Protein AF-A0A7R9Q1Y0-F1 (afdb_monomer)

Organism: NCBI:txid1979941

Solvent-accessible surface area (backbone atoms only — not comparable to full-atom values): 20647 Å² total; per-residue (Å²): 135,83,85,91,76,88,87,82,90,80,89,83,90,78,84,78,79,79,75,76,83,74,76,84,70,84,79,80,78,79,72,82,76,73,90,69,78,81,78,76,78,79,76,87,72,81,88,78,98,67,60,69,66,58,59,52,50,53,54,53,50,50,51,51,50,53,49,50,51,52,49,50,55,61,64,68,56,66,80,71,55,44,78,57,74,47,77,58,67,89,68,90,51,79,38,64,62,83,84,43,47,75,57,43,68,39,29,34,55,6,46,52,48,35,62,75,61,40,34,74,66,31,27,28,84,82,45,33,38,52,71,38,42,84,56,56,34,50,66,68,54,29,39,52,60,23,42,75,42,77,37,84,45,72,63,48,99,86,66,45,73,45,76,39,64,30,44,35,86,40,55,49,70,59,59,48,97,46,69,67,57,37,12,68,75,42,84,67,41,66,69,63,60,45,31,44,42,35,76,75,37,82,67,22,55,36,30,53,35,40,50,64,69,43,64,50,82,67,59,93,91,61,83,72,59,93,81,42,35,40,25,61,57,45,79,47,41,81,16,58,34,72,61,74,89,81,66,52,62,68,74,57,84,50,95,85,68,58,79,37,39,38,68,51,51,36,51,18,31,38,48,25,32,47,37,62,48,40,74,56,51,47,60,52,37,48,49,52,48,44,50,54,60,68,53,36,56,65,52,49,53,66,44,51,49,56,48,49,51,48,51,51,48,50,54,50,58,71,44,40,65,73,70,67,60,83,84,80,88,74,84,77,80,80,78,76,81,81,84,129

InterPro domains:
  IPR002326 Cytochrome c1 [PF02167] (93-321)
  IPR002326 Cytochrome c1 [PR00603] (91-110)
  IPR002326 Cytochrome c1 [PR00603] (111-130)
  IPR002326 Cytochrome c1 [PR00603] (156-176)
  IPR002326 Cytochrome c1 [PR00603] (189-213)
  IPR002326 Cytochrome c1 [PR00603] (227-238)
  IPR002326 Cytochrome c1 [PR00603] (240-259)
  IPR002326 Cytochrome c1 [PR00603] (260-279)
  IPR002326 Cytochrome c1 [PR00603] (279-294)
  IPR002326 Cytochrome c1 [PTHR10266] (36-330)
  IPR009056 Cytochrome c-like domain [PS51007] (105-277)
  IPR021157 Cytochrome c1, transmembrane anchor, C-terminal [SSF81496] (279-330)
  IPR036909 Cytochrome c-like domain superfamily [G3DSA:1.10.760.10] (82-279)
  IPR036909 Cytochrome c-like domain superfamily [SSF46626] (85-277)

Mean predicted aligned error: 15.79 Å

Foldseek 3Di:
DDDDDDDDDDDDDDDDPPPDPDDDDDDPPPDPDDPPPPPPPPPDDDDDDDPPVVVVVVVVVVVVVVVVVVVVVVVVPDVLLLQPADDFDDDPAQQPDLQGDFDLCLLLLLVVLCVPFVQLQAAAFQAFLLLCDPRNDPQVVSQVVQQVDWDWDDDDPVGDIDTHRGGRRDGRDHNDPDQVRSCVVQVNDGHYHLLAVLVVDPVRLSLQLLQLPQFDQQPPPQDEDPQWGAGSNDNSSSSTDNDDNRFAFPPDADPVRPGRHRSSNSSSNSSNSVCSNCVCSNVVSVVVVCCPPVVPVVVCCVPVVVVVVVVVVVVCVVCVPVVVDDDDDDDDPDDDDDDD

pLDDT: mean 79.49, std 21.82, range [28.75, 97.69]

Radius of gyration: 37.15 Å; Cα contacts (8 Å, |Δi|>4): 336; chains: 1; bounding box: 97×81×112 Å

Structure (mmCIF, N/CA/C/O backbone):
data_AF-A0A7R9Q1Y0-F1
#
_entry.id   AF-A0A7R9Q1Y0-F1
#
loop_
_atom_site.group_PDB
_atom_site.id
_atom_site.type_symbol
_atom_site.label_atom_id
_atom_site.label_alt_id
_atom_site.label_comp_id
_atom_site.label_asym_id
_atom_site.label_entity_id
_atom_site.label_seq_id
_atom_site.pdbx_PDB_ins_code
_atom_site.Cartn_x
_atom_site.Cartn_y
_atom_site.Cartn_z
_atom_site.occupancy
_atom_site.B_iso_or_equiv
_atom_site.auth_seq_id
_atom_site.auth_comp_id
_atom_site.auth_asym_id
_atom_site.auth_atom_id
_atom_site.pdbx_PDB_model_num
ATOM 1 N N . MET A 1 1 ? 28.451 11.410 58.884 1.00 38.72 1 MET A N 1
ATOM 2 C CA . MET A 1 1 ? 29.452 10.621 59.634 1.00 38.72 1 MET A CA 1
ATOM 3 C C . MET A 1 1 ? 29.229 9.172 59.232 1.00 38.72 1 MET A C 1
ATOM 5 O O . MET A 1 1 ? 28.213 8.615 59.597 1.00 38.72 1 MET A O 1
ATOM 9 N N . ALA A 1 2 ? 29.841 8.720 58.142 1.00 30.69 2 ALA A N 1
ATOM 10 C CA . ALA A 1 2 ? 31.206 8.197 58.083 1.00 30.69 2 ALA A CA 1
ATOM 11 C C . ALA A 1 2 ? 31.352 6.882 58.865 1.00 30.69 2 ALA A C 1
ATOM 13 O O . ALA A 1 2 ? 31.132 6.856 60.068 1.00 30.69 2 ALA A O 1
ATOM 14 N N . VAL A 1 3 ? 31.838 5.871 58.136 1.00 32.47 3 VAL A N 1
ATOM 15 C CA . VAL A 1 3 ? 32.371 4.584 58.601 1.00 32.47 3 VAL A CA 1
ATOM 16 C C . VAL A 1 3 ? 31.315 3.517 58.905 1.00 32.47 3 VAL A C 1
ATOM 18 O O . VAL A 1 3 ? 30.782 3.461 59.998 1.00 32.47 3 VAL A O 1
ATOM 21 N N . ILE A 1 4 ? 31.063 2.636 57.933 1.00 36.78 4 ILE A N 1
ATOM 22 C CA . ILE A 1 4 ? 31.507 1.232 57.988 1.00 36.78 4 ILE A CA 1
ATOM 23 C C . ILE A 1 4 ? 31.891 0.864 56.548 1.00 36.78 4 ILE A C 1
ATOM 25 O O . ILE A 1 4 ? 31.060 0.693 55.659 1.00 36.78 4 ILE A O 1
ATOM 29 N N . LEU A 1 5 ? 33.201 0.884 56.321 1.00 30.83 5 LEU A N 1
ATOM 30 C CA . LEU A 1 5 ? 33.888 0.415 55.129 1.00 30.83 5 LEU A CA 1
ATOM 31 C C . LEU A 1 5 ? 34.296 -1.046 55.376 1.00 30.83 5 LEU A C 1
ATOM 33 O O . LEU A 1 5 ? 34.628 -1.396 56.504 1.00 30.83 5 LEU A O 1
ATOM 37 N N . ASN A 1 6 ? 34.415 -1.811 54.292 1.00 28.75 6 ASN A N 1
ATOM 38 C CA . ASN A 1 6 ? 35.198 -3.044 54.169 1.00 28.75 6 ASN A CA 1
ATOM 39 C C . ASN A 1 6 ? 34.714 -4.279 54.940 1.00 28.75 6 ASN A C 1
ATOM 41 O O . ASN A 1 6 ? 34.984 -4.445 56.121 1.00 28.75 6 ASN A O 1
ATOM 45 N N . THR A 1 7 ? 34.180 -5.256 54.209 1.00 32.56 7 THR A N 1
ATOM 46 C CA . THR A 1 7 ? 34.894 -6.512 53.891 1.00 32.56 7 THR A CA 1
ATOM 47 C C . THR A 1 7 ? 33.923 -7.489 53.234 1.00 32.56 7 THR A C 1
ATOM 49 O O . THR A 1 7 ? 33.034 -8.011 53.884 1.00 32.56 7 THR A O 1
ATOM 52 N N . LEU A 1 8 ? 34.096 -7.733 51.934 1.00 32.16 8 LEU A N 1
ATOM 53 C CA . LEU A 1 8 ? 33.893 -9.041 51.298 1.00 32.16 8 LEU A CA 1
ATOM 54 C C . LEU A 1 8 ? 34.440 -8.951 49.870 1.00 32.16 8 LEU A C 1
ATOM 56 O O . LEU A 1 8 ? 33.752 -8.680 48.892 1.00 32.16 8 LEU A O 1
ATOM 60 N N . HIS A 1 9 ? 35.757 -9.125 49.789 1.00 30.78 9 HIS A N 1
ATOM 61 C CA . HIS A 1 9 ? 36.413 -9.643 48.599 1.00 30.78 9 HIS A CA 1
ATOM 62 C C . HIS A 1 9 ? 35.992 -11.106 48.435 1.00 30.78 9 HIS A C 1
ATOM 64 O O . HIS A 1 9 ? 36.227 -11.883 49.356 1.00 30.78 9 HIS A O 1
ATOM 70 N N . ALA A 1 10 ? 35.459 -11.487 47.271 1.00 31.06 10 ALA A N 1
ATOM 71 C CA . ALA A 1 10 ? 36.002 -12.587 46.468 1.00 31.06 10 ALA A CA 1
ATOM 72 C C . ALA A 1 10 ? 35.066 -12.987 45.312 1.00 31.06 10 ALA A C 1
ATOM 74 O O . ALA A 1 10 ? 33.946 -13.430 45.524 1.00 31.06 10 ALA A O 1
ATOM 75 N N . ARG A 1 11 ? 35.659 -12.989 44.110 1.00 34.53 11 ARG A N 1
ATOM 76 C CA . ARG A 1 11 ? 35.392 -13.905 42.986 1.00 34.53 11 ARG A CA 1
ATOM 77 C C . ARG A 1 11 ? 34.144 -13.641 42.137 1.00 34.53 11 ARG A C 1
ATOM 79 O O . ARG A 1 11 ? 33.086 -14.211 42.347 1.00 34.53 11 ARG A O 1
ATOM 86 N N . THR A 1 12 ? 34.361 -12.928 41.034 1.00 31.72 12 THR A N 1
ATOM 87 C CA . THR A 1 12 ? 34.215 -13.487 39.671 1.00 31.72 12 THR A CA 1
ATOM 88 C C . THR A 1 12 ? 34.804 -12.490 38.672 1.00 31.72 12 THR A C 1
ATOM 90 O O . THR A 1 12 ? 34.218 -11.467 38.342 1.00 31.72 12 THR A O 1
ATOM 93 N N . ALA A 1 13 ? 36.038 -12.760 38.244 1.00 32.03 13 ALA A N 1
ATOM 94 C CA . ALA A 1 13 ? 36.718 -12.002 37.206 1.00 32.03 13 ALA A CA 1
ATOM 95 C C . ALA A 1 13 ? 36.426 -12.658 35.852 1.00 32.03 13 ALA A C 1
ATOM 97 O O . ALA A 1 13 ? 37.089 -13.624 35.479 1.00 32.03 13 ALA A O 1
ATOM 98 N N . THR A 1 14 ? 35.459 -12.125 35.108 1.00 33.19 14 THR A N 1
ATOM 99 C CA . THR A 1 14 ? 35.317 -12.407 33.674 1.00 33.19 14 THR A CA 1
ATOM 100 C C . THR A 1 14 ? 35.873 -11.211 32.913 1.00 33.19 14 THR A C 1
ATOM 102 O O . THR A 1 14 ? 35.361 -10.096 32.956 1.00 33.19 14 THR A O 1
ATOM 105 N N . ARG A 1 15 ? 37.021 -11.450 32.289 1.00 33.72 15 ARG A N 1
ATOM 106 C CA . ARG A 1 15 ? 37.893 -10.483 31.630 1.00 33.72 15 ARG A CA 1
ATOM 107 C C . ARG A 1 15 ? 37.227 -9.990 30.337 1.00 33.72 15 ARG A C 1
ATOM 109 O O . ARG A 1 15 ? 37.376 -10.625 29.298 1.00 33.72 15 ARG A O 1
ATOM 116 N N . LEU A 1 16 ? 36.505 -8.866 30.372 1.00 30.11 16 LEU A N 1
ATOM 117 C CA . LEU A 1 16 ? 36.116 -8.168 29.142 1.00 30.11 16 LEU A CA 1
ATOM 118 C C . LEU A 1 16 ? 37.379 -7.548 28.527 1.00 30.11 16 LEU A C 1
ATOM 120 O O . LEU A 1 16 ? 37.937 -6.576 29.037 1.00 30.11 16 LEU A O 1
ATOM 124 N N . SER A 1 17 ? 37.865 -8.149 27.443 1.00 31.72 17 SER A N 1
ATOM 125 C CA . SER A 1 17 ? 38.917 -7.575 26.611 1.00 31.72 17 SER A CA 1
ATOM 126 C C . SER A 1 17 ? 38.364 -6.322 25.929 1.00 31.72 17 SER A C 1
ATOM 128 O O . SER A 1 17 ? 37.645 -6.403 24.936 1.00 31.72 17 SER A O 1
ATOM 130 N N . LEU A 1 18 ? 38.689 -5.151 26.479 1.00 31.77 18 LEU A N 1
ATOM 131 C CA . LEU A 1 18 ? 38.574 -3.876 25.780 1.00 31.77 18 LEU A CA 1
ATOM 132 C C . LEU A 1 18 ? 39.527 -3.916 24.578 1.00 31.77 18 LEU A C 1
ATOM 134 O O . LEU A 1 18 ? 40.709 -3.587 24.690 1.00 31.77 18 LEU A O 1
ATOM 138 N N . ARG A 1 19 ? 39.020 -4.344 23.416 1.00 32.06 19 ARG A N 1
ATOM 139 C CA . ARG A 1 19 ? 39.652 -4.023 22.136 1.00 32.06 19 ARG A CA 1
ATOM 140 C C . ARG A 1 19 ? 39.575 -2.511 21.976 1.00 32.06 19 ARG A C 1
ATOM 142 O O . ARG A 1 19 ? 38.514 -1.947 21.733 1.00 32.06 19 ARG A O 1
ATOM 149 N N . THR A 1 20 ? 40.718 -1.865 22.141 1.00 34.53 20 THR A N 1
ATOM 150 C CA . THR A 1 20 ? 40.942 -0.482 21.746 1.00 34.53 20 THR A CA 1
ATOM 151 C C . THR A 1 20 ? 40.595 -0.338 20.266 1.00 34.53 20 THR A C 1
ATOM 153 O O . THR A 1 20 ? 41.241 -0.918 19.394 1.00 34.53 20 THR A O 1
ATOM 156 N N . PHE A 1 21 ? 39.536 0.419 19.982 1.00 29.86 21 PHE A N 1
ATOM 157 C CA . PHE A 1 21 ? 39.193 0.837 18.631 1.00 29.86 21 PHE A CA 1
ATOM 158 C C . PHE A 1 21 ? 40.289 1.805 18.172 1.00 29.86 21 PHE A C 1
ATOM 160 O O . PHE A 1 21 ? 40.337 2.970 18.568 1.00 29.86 21 PHE A O 1
ATOM 167 N N . ARG A 1 22 ? 41.259 1.279 17.422 1.00 33.00 22 ARG A N 1
ATOM 168 C CA . ARG A 1 22 ? 42.340 2.062 16.832 1.00 33.00 22 ARG A CA 1
ATOM 169 C C . ARG A 1 22 ? 41.730 2.857 15.676 1.00 33.00 22 ARG A C 1
ATOM 171 O O . ARG A 1 22 ? 41.290 2.268 14.695 1.00 33.00 22 ARG A O 1
ATOM 178 N N . LEU A 1 23 ? 41.672 4.181 15.824 1.00 38.00 23 LEU A N 1
ATOM 179 C CA . LEU A 1 23 ? 41.290 5.103 14.753 1.00 38.00 23 LEU A CA 1
ATOM 180 C C . LEU A 1 23 ? 42.132 4.798 13.499 1.00 38.00 23 LEU A C 1
ATOM 182 O O . LEU A 1 23 ? 43.351 4.624 13.636 1.00 38.00 23 LEU A O 1
ATOM 186 N N . PRO A 1 24 ? 41.537 4.722 12.295 1.00 40.81 24 PRO A N 1
ATOM 187 C CA . PRO A 1 24 ? 42.323 4.611 11.078 1.00 40.81 24 PRO A CA 1
ATOM 188 C C . PRO A 1 24 ? 43.184 5.872 10.952 1.00 40.81 24 PRO A C 1
ATOM 190 O O . PRO A 1 24 ? 42.683 6.996 10.971 1.00 40.81 24 PRO A O 1
ATOM 193 N N . GLY A 1 25 ? 44.503 5.677 10.895 1.00 42.34 25 GLY A N 1
ATOM 194 C CA . GLY A 1 25 ? 45.457 6.756 10.660 1.00 42.34 25 GLY A CA 1
ATOM 195 C C . GLY A 1 25 ? 45.221 7.430 9.302 1.00 42.34 25 GLY A C 1
ATOM 196 O O . GLY A 1 25 ? 44.549 6.861 8.439 1.00 42.34 25 GLY A O 1
ATOM 197 N N . PRO A 1 26 ? 45.773 8.636 9.086 1.00 41.81 26 PRO A N 1
ATOM 198 C CA . PRO A 1 26 ? 45.589 9.369 7.842 1.00 41.81 26 PRO A CA 1
ATOM 199 C C . PRO A 1 26 ? 46.064 8.530 6.651 1.00 41.81 26 PRO A C 1
ATOM 201 O O . PRO A 1 26 ? 47.203 8.057 6.611 1.00 41.81 26 PRO A O 1
ATOM 204 N N . CYS A 1 27 ? 45.159 8.345 5.690 1.00 33.19 27 CYS A N 1
ATOM 205 C CA . CYS A 1 27 ? 45.414 7.663 4.433 1.00 33.19 27 CYS A CA 1
ATOM 206 C C . CYS A 1 27 ? 46.579 8.365 3.721 1.00 33.19 27 CYS A C 1
ATOM 208 O O . CYS A 1 27 ? 46.488 9.542 3.365 1.00 33.19 27 CYS A O 1
ATOM 210 N N . LYS A 1 28 ? 47.703 7.660 3.547 1.00 32.91 28 LYS A N 1
ATOM 211 C CA . LYS A 1 28 ? 48.827 8.149 2.746 1.00 32.91 28 LYS A CA 1
ATOM 212 C C . LYS A 1 28 ? 48.358 8.245 1.298 1.00 32.91 28 LYS A C 1
ATOM 214 O O . LYS A 1 28 ? 48.253 7.236 0.613 1.00 32.91 28 LYS A O 1
ATOM 219 N N . VAL A 1 29 ? 48.089 9.465 0.847 1.00 37.25 29 VAL A N 1
ATOM 220 C CA . VAL A 1 29 ? 47.971 9.796 -0.573 1.00 37.25 29 VAL A CA 1
ATOM 221 C C . VAL A 1 29 ? 49.341 9.546 -1.199 1.00 37.25 29 VAL A C 1
ATOM 223 O O . VAL A 1 29 ? 50.274 10.333 -1.029 1.00 37.25 29 VAL A O 1
ATOM 226 N N . THR A 1 30 ? 49.488 8.420 -1.889 1.00 34.62 30 THR A N 1
ATOM 227 C CA . THR A 1 30 ? 50.602 8.186 -2.802 1.00 34.62 30 THR A CA 1
ATOM 228 C C . THR A 1 30 ? 50.448 9.156 -3.967 1.00 34.62 30 THR A C 1
ATOM 230 O O . THR A 1 30 ? 49.644 8.959 -4.873 1.00 34.62 30 THR A O 1
ATOM 233 N N . ARG A 1 31 ? 51.201 10.259 -3.917 1.00 35.66 31 ARG A N 1
ATOM 234 C CA . ARG A 1 31 ? 51.397 11.139 -5.071 1.00 35.66 31 ARG A CA 1
ATOM 235 C C . ARG A 1 31 ? 51.999 10.294 -6.199 1.00 35.66 31 ARG A C 1
ATOM 237 O O . ARG A 1 31 ? 53.039 9.677 -5.954 1.00 35.66 31 ARG A O 1
ATOM 244 N N . PRO A 1 32 ? 51.419 10.253 -7.410 1.00 39.75 32 PRO A N 1
ATOM 245 C CA . PRO A 1 32 ? 52.162 9.745 -8.547 1.00 39.75 32 PRO A CA 1
ATOM 246 C C . PRO A 1 32 ? 53.403 10.624 -8.720 1.00 39.75 32 PRO A C 1
ATOM 248 O O . PRO A 1 32 ? 53.329 11.853 -8.790 1.00 39.75 32 PRO A O 1
ATOM 251 N N . ASN A 1 33 ? 54.557 9.963 -8.683 1.00 35.06 33 ASN A N 1
ATOM 252 C CA . ASN A 1 33 ? 55.855 10.554 -8.935 1.00 35.06 33 ASN A CA 1
ATOM 253 C C . ASN A 1 33 ? 55.848 11.281 -10.282 1.00 35.06 33 ASN A C 1
ATOM 255 O O . ASN A 1 33 ? 55.407 10.728 -11.282 1.00 35.06 33 ASN A O 1
ATOM 259 N N . ALA A 1 34 ? 56.389 12.498 -10.258 1.00 37.25 34 ALA A N 1
ATOM 260 C CA . ALA A 1 34 ? 57.079 13.163 -11.353 1.00 37.25 34 ALA A CA 1
ATOM 261 C C . ALA A 1 34 ? 56.536 12.884 -12.768 1.00 37.25 34 ALA A C 1
ATOM 263 O O . ALA A 1 34 ? 56.982 11.964 -13.453 1.00 37.25 34 ALA A O 1
ATOM 264 N N . LEU A 1 35 ? 55.705 13.803 -13.270 1.00 35.88 35 LEU A N 1
ATOM 265 C CA . LEU A 1 35 ? 55.744 14.161 -14.688 1.00 35.88 35 LEU A CA 1
ATOM 266 C C . LEU A 1 35 ? 57.154 14.684 -14.985 1.00 35.88 35 LEU A C 1
ATOM 268 O O . LEU A 1 35 ? 57.457 15.871 -14.876 1.00 35.88 35 LEU A O 1
ATOM 272 N N . ARG A 1 36 ? 58.052 13.750 -15.290 1.00 36.22 36 ARG A N 1
ATOM 273 C CA . ARG A 1 36 ? 59.332 14.030 -15.914 1.00 36.22 36 ARG A CA 1
ATOM 274 C C . ARG A 1 36 ? 58.984 14.573 -17.293 1.00 36.22 36 ARG A C 1
ATOM 276 O O . ARG A 1 36 ? 58.443 13.845 -18.120 1.00 36.22 36 ARG A O 1
ATOM 283 N N . SER A 1 37 ? 59.237 15.865 -17.482 1.00 35.16 37 SER A N 1
ATOM 284 C CA . SER A 1 37 ? 59.296 16.515 -18.787 1.00 35.16 37 SER A CA 1
ATOM 285 C C . SER A 1 37 ? 59.942 15.557 -19.792 1.00 35.16 37 SER A C 1
ATOM 287 O O . SER A 1 37 ? 61.127 15.225 -19.680 1.00 35.16 37 SER A O 1
ATOM 289 N N . LEU A 1 38 ? 59.146 15.068 -20.742 1.00 32.50 38 LEU A N 1
ATOM 290 C CA . LEU A 1 38 ? 59.664 14.482 -21.966 1.00 32.50 38 LEU A CA 1
ATOM 291 C C . LEU A 1 38 ? 60.194 15.648 -22.801 1.00 32.50 38 LEU A C 1
ATOM 293 O O . LEU A 1 38 ? 59.513 16.168 -23.681 1.00 32.50 38 LEU A O 1
ATOM 297 N N . ASN A 1 39 ? 61.427 16.054 -22.493 1.00 36.84 39 ASN A N 1
ATOM 298 C CA . ASN A 1 39 ? 62.294 16.744 -23.436 1.00 36.84 39 ASN A CA 1
ATOM 299 C C . ASN A 1 39 ? 62.495 15.797 -24.621 1.00 36.84 39 ASN A C 1
ATOM 301 O O . ASN A 1 39 ? 63.367 14.927 -24.612 1.00 36.84 39 ASN A O 1
ATOM 305 N N . THR A 1 40 ? 61.659 15.943 -25.641 1.00 32.06 40 THR A N 1
ATOM 306 C CA . THR A 1 40 ? 61.970 15.428 -26.966 1.00 32.06 40 THR A CA 1
ATOM 307 C C . THR A 1 40 ? 62.950 16.410 -27.589 1.00 32.06 40 THR A C 1
ATOM 309 O O . THR A 1 40 ? 62.583 17.420 -28.177 1.00 32.06 40 THR A O 1
ATOM 312 N N . ASN A 1 41 ? 64.240 16.125 -27.403 1.00 32.22 41 ASN A N 1
ATOM 313 C CA . ASN A 1 41 ? 65.282 16.688 -28.245 1.00 32.22 41 ASN A CA 1
ATOM 314 C C . ASN A 1 41 ? 65.016 16.198 -29.672 1.00 32.22 41 ASN A C 1
ATOM 316 O O . ASN A 1 41 ? 65.385 15.082 -30.032 1.00 32.22 41 ASN A O 1
ATOM 320 N N . THR A 1 42 ? 64.356 17.022 -30.482 1.00 33.31 42 THR A N 1
ATOM 321 C CA . THR A 1 42 ? 64.375 16.895 -31.937 1.00 33.31 42 THR A CA 1
ATOM 322 C C . THR A 1 42 ? 65.803 17.132 -32.411 1.00 33.31 42 THR A C 1
ATOM 324 O O . THR A 1 42 ? 66.227 18.264 -32.639 1.00 33.31 42 THR A O 1
ATOM 327 N N . THR A 1 43 ? 66.566 16.051 -32.547 1.00 33.62 43 THR A N 1
ATOM 328 C CA . THR A 1 43 ? 67.750 16.008 -33.397 1.00 33.62 43 THR A CA 1
ATOM 329 C C . THR A 1 43 ? 67.291 16.205 -34.834 1.00 33.62 43 THR A C 1
ATOM 331 O O . THR A 1 43 ? 66.791 15.293 -35.491 1.00 33.62 43 THR A O 1
ATOM 334 N N . ALA A 1 44 ? 67.458 17.432 -35.321 1.00 41.62 44 ALA A N 1
ATOM 335 C CA . ALA A 1 44 ? 67.465 17.723 -36.739 1.00 41.62 44 ALA A CA 1
ATOM 336 C C . ALA A 1 44 ? 68.572 16.882 -37.391 1.00 41.62 44 ALA A C 1
ATOM 338 O O . ALA A 1 44 ? 69.758 17.167 -37.246 1.00 41.62 44 ALA A O 1
ATOM 339 N N . THR A 1 45 ? 68.178 15.818 -38.085 1.00 33.81 45 THR A N 1
ATOM 340 C CA . THR A 1 45 ? 69.007 15.169 -39.100 1.00 33.81 45 THR A CA 1
ATOM 341 C C . THR A 1 45 ? 68.342 15.404 -40.441 1.00 33.81 45 THR A C 1
ATOM 343 O O . THR A 1 45 ? 67.142 15.199 -40.622 1.00 33.81 45 THR A O 1
ATOM 346 N N . GLY A 1 46 ? 69.131 15.989 -41.333 1.00 33.22 46 GLY A N 1
ATOM 347 C CA . GLY A 1 46 ? 68.683 16.499 -42.608 1.00 33.22 46 GLY A CA 1
ATOM 348 C C . GLY A 1 46 ? 68.269 15.419 -43.600 1.00 33.22 46 GLY A C 1
ATOM 349 O O . GLY A 1 46 ? 68.642 14.253 -43.512 1.00 33.22 46 GLY A O 1
ATOM 350 N N . SER A 1 47 ? 67.539 15.922 -44.593 1.00 41.47 47 SER A N 1
ATOM 351 C CA . SER A 1 47 ? 67.506 15.470 -45.983 1.00 41.47 47 SER A CA 1
ATOM 352 C C . SER A 1 47 ? 67.176 14.001 -46.247 1.00 41.47 47 SER A C 1
ATOM 354 O O . SER A 1 47 ? 68.055 13.158 -46.386 1.00 41.47 47 SER A O 1
ATOM 356 N N . SER A 1 48 ? 65.905 13.751 -46.558 1.00 37.34 48 SER A N 1
ATOM 357 C CA . SER A 1 48 ? 65.588 12.999 -47.772 1.00 37.34 48 SER A CA 1
ATOM 358 C C . SER A 1 48 ? 64.231 13.431 -48.320 1.00 37.34 48 SER A C 1
ATOM 360 O O . SER A 1 48 ? 63.191 13.361 -47.664 1.00 37.34 48 SER A O 1
ATOM 362 N N . GLN A 1 49 ? 64.297 13.947 -49.538 1.00 49.22 49 GLN A N 1
ATOM 363 C CA . GLN A 1 49 ? 63.227 14.452 -50.377 1.00 49.22 49 GLN A CA 1
ATOM 364 C C . GLN A 1 49 ? 62.258 13.309 -50.723 1.00 49.22 49 GLN A C 1
ATOM 366 O O . GLN A 1 49 ? 62.362 12.686 -51.773 1.00 49.22 49 GLN A O 1
ATOM 371 N N . SER A 1 50 ? 61.307 13.009 -49.837 1.00 48.09 50 SER A N 1
ATOM 372 C CA . SER A 1 50 ? 60.174 12.135 -50.154 1.00 48.09 50 SER A CA 1
ATOM 373 C C . SER A 1 50 ? 58.904 12.975 -50.273 1.00 48.09 50 SER A C 1
ATOM 375 O O . SER A 1 50 ? 58.618 13.839 -49.445 1.00 48.09 50 SER A O 1
ATOM 377 N N . SER A 1 51 ? 58.193 12.781 -51.387 1.00 56.78 51 SER A N 1
ATOM 378 C CA . SER A 1 51 ? 57.085 13.618 -51.855 1.00 56.78 51 SER A CA 1
ATOM 379 C C . SER A 1 51 ? 56.096 13.949 -50.734 1.00 56.78 51 SER A C 1
ATOM 381 O O . SER A 1 51 ? 55.573 13.026 -50.106 1.00 56.78 51 SER A O 1
ATOM 383 N N . ARG A 1 52 ? 55.780 15.240 -50.546 1.00 61.69 52 ARG A N 1
ATOM 384 C CA . ARG A 1 52 ? 54.744 15.760 -49.624 1.00 61.69 52 ARG A CA 1
ATOM 385 C C . ARG A 1 52 ? 53.467 14.902 -49.586 1.00 61.69 52 ARG A C 1
ATOM 387 O O . ARG A 1 52 ? 52.889 14.717 -48.524 1.00 61.69 52 ARG A O 1
ATOM 394 N N . TRP A 1 53 ? 53.093 14.305 -50.717 1.00 58.56 53 TRP A N 1
ATOM 395 C CA . TRP A 1 53 ? 51.971 13.377 -50.871 1.00 58.56 53 TRP A CA 1
ATOM 396 C C . TRP A 1 53 ? 52.035 12.115 -49.999 1.00 58.56 53 TRP A C 1
ATOM 398 O O . TRP A 1 53 ? 51.013 11.701 -49.464 1.00 58.56 53 TRP A O 1
ATOM 408 N N . ARG A 1 54 ? 53.215 11.523 -49.783 1.00 59.28 54 ARG A N 1
ATOM 409 C CA . ARG A 1 54 ? 53.369 10.345 -48.910 1.00 59.28 54 ARG A CA 1
ATOM 410 C C . ARG A 1 54 ? 53.192 10.714 -47.436 1.00 59.28 54 ARG A C 1
ATOM 412 O O . ARG A 1 54 ? 52.538 9.983 -46.708 1.00 59.28 54 ARG A O 1
ATOM 419 N N . GLN A 1 55 ? 53.699 11.874 -47.017 1.00 59.59 55 GLN A N 1
ATOM 420 C CA . GLN A 1 55 ? 53.520 12.380 -45.649 1.00 59.59 55 GLN A CA 1
ATOM 421 C C . GLN A 1 55 ? 52.052 12.730 -45.356 1.00 59.59 55 GLN A C 1
ATOM 423 O O . GLN A 1 55 ? 51.546 12.435 -44.274 1.00 59.59 55 GLN A O 1
ATOM 428 N N . ILE A 1 56 ? 51.334 13.279 -46.341 1.00 64.69 56 ILE A N 1
ATOM 429 C CA . ILE A 1 56 ? 49.889 13.529 -46.237 1.00 64.69 56 ILE A CA 1
ATOM 430 C C . ILE A 1 56 ? 49.115 12.204 -46.142 1.00 64.69 56 ILE A C 1
ATOM 432 O O . ILE A 1 56 ? 48.242 12.067 -45.290 1.00 64.69 56 ILE A O 1
ATOM 436 N N . LEU A 1 57 ? 49.459 11.194 -46.948 1.00 64.69 57 LEU A N 1
ATOM 437 C CA . LEU A 1 57 ? 48.795 9.884 -46.902 1.00 64.69 57 LEU A CA 1
ATOM 438 C C . LEU A 1 57 ? 49.004 9.152 -45.567 1.00 64.69 57 LEU A C 1
ATOM 440 O O . LEU A 1 57 ? 48.043 8.615 -45.019 1.00 64.69 57 LEU A O 1
ATOM 444 N N . TYR A 1 58 ? 50.216 9.172 -45.003 1.00 64.25 58 TYR A N 1
ATOM 445 C CA . TYR A 1 58 ? 50.472 8.535 -43.706 1.00 64.25 58 TYR A CA 1
ATOM 446 C C . TYR A 1 58 ? 49.788 9.258 -42.542 1.00 64.25 58 TYR A C 1
ATOM 448 O O . TYR A 1 58 ? 49.232 8.604 -41.664 1.00 64.25 58 TYR A O 1
ATOM 456 N N . THR A 1 59 ? 49.771 10.593 -42.542 1.00 61.44 59 THR A N 1
ATOM 457 C CA . THR A 1 59 ? 49.101 11.366 -41.481 1.00 61.44 59 THR A CA 1
ATOM 458 C C . THR A 1 59 ? 47.579 11.236 -41.555 1.00 61.44 59 THR A C 1
ATOM 460 O O . THR A 1 59 ? 46.939 11.024 -40.528 1.00 61.44 59 THR A O 1
ATOM 463 N N . THR A 1 60 ? 46.996 11.250 -42.757 1.00 62.19 60 THR A N 1
ATOM 464 C CA . THR A 1 60 ? 45.547 11.058 -42.951 1.00 62.19 60 THR A CA 1
ATOM 465 C C . THR A 1 60 ? 45.120 9.629 -42.599 1.00 62.19 60 THR A C 1
ATOM 467 O O . THR A 1 60 ? 44.109 9.437 -41.928 1.00 62.19 60 THR A O 1
ATOM 470 N N . GLY A 1 61 ? 45.917 8.621 -42.978 1.00 66.69 61 GLY A N 1
ATOM 471 C CA . GLY A 1 61 ? 45.673 7.223 -42.616 1.00 66.69 61 GLY A CA 1
ATOM 472 C C . GLY A 1 61 ? 45.800 6.954 -41.113 1.00 66.69 61 GLY A C 1
ATOM 473 O O . GLY A 1 61 ? 44.989 6.220 -40.556 1.00 66.69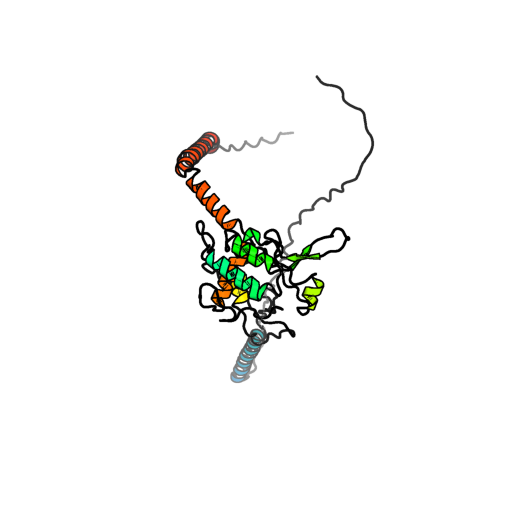 61 GLY A O 1
ATOM 474 N N . ALA A 1 62 ? 46.759 7.590 -40.432 1.00 64.00 62 ALA A N 1
ATOM 475 C CA . ALA A 1 62 ? 46.911 7.474 -38.981 1.00 64.00 62 ALA A CA 1
ATOM 476 C C . ALA A 1 62 ? 45.742 8.123 -38.221 1.00 64.00 62 ALA A C 1
ATOM 478 O O . ALA A 1 62 ? 45.233 7.536 -37.269 1.00 64.00 62 ALA A O 1
ATOM 479 N N . VAL A 1 63 ? 45.267 9.293 -38.662 1.00 69.81 63 VAL A N 1
ATOM 480 C CA . VAL A 1 63 ? 44.098 9.961 -38.062 1.00 69.81 63 VAL A CA 1
ATOM 481 C C . VAL A 1 63 ? 42.820 9.153 -38.298 1.00 69.81 63 VAL A C 1
ATOM 483 O O . VAL A 1 63 ? 42.033 8.976 -37.370 1.00 69.81 63 VAL A O 1
ATOM 486 N N . ALA A 1 64 ? 42.636 8.597 -39.499 1.00 70.88 64 ALA A N 1
ATOM 487 C CA . ALA A 1 64 ? 41.497 7.734 -39.803 1.00 70.88 64 ALA A CA 1
ATOM 488 C C . ALA A 1 64 ? 41.539 6.414 -39.013 1.00 70.88 64 ALA A C 1
ATOM 490 O O . ALA A 1 64 ? 40.515 5.985 -38.489 1.00 70.88 64 ALA A O 1
ATOM 491 N N . GLY A 1 65 ? 42.716 5.797 -38.868 1.00 71.50 65 GLY A N 1
ATOM 492 C CA . GLY A 1 65 ? 42.893 4.560 -38.104 1.00 71.50 65 GLY A CA 1
ATOM 493 C C . GLY A 1 65 ? 42.652 4.746 -36.605 1.00 71.50 65 GLY A C 1
ATOM 494 O O . GLY A 1 65 ? 41.916 3.970 -36.002 1.00 71.50 65 GLY A O 1
ATOM 495 N N . VAL A 1 66 ? 43.202 5.806 -36.004 1.00 71.75 66 VAL A N 1
ATOM 496 C CA . VAL A 1 66 ? 42.962 6.135 -34.586 1.00 71.75 66 VAL A CA 1
ATOM 497 C C . VAL A 1 66 ? 41.503 6.535 -34.355 1.00 71.75 66 VAL A C 1
ATOM 499 O O . VAL A 1 66 ? 40.906 6.108 -33.370 1.00 71.75 66 VAL A O 1
ATOM 502 N N . GLY A 1 67 ? 40.903 7.289 -35.281 1.00 75.31 67 GLY A N 1
ATOM 503 C CA . GLY A 1 67 ? 39.481 7.629 -35.239 1.00 75.31 67 GLY A CA 1
ATOM 504 C C . GLY A 1 67 ? 38.576 6.398 -35.319 1.00 75.31 67 GLY A C 1
ATOM 505 O O . GLY A 1 67 ? 37.632 6.289 -34.543 1.00 75.31 67 GLY A O 1
ATOM 506 N N . ALA A 1 68 ? 38.892 5.437 -36.191 1.00 75.06 68 ALA A N 1
ATOM 507 C CA . ALA A 1 68 ? 38.131 4.198 -36.338 1.00 75.06 68 ALA A CA 1
ATOM 508 C C . ALA A 1 68 ? 38.271 3.271 -35.122 1.00 75.06 68 ALA A C 1
ATOM 510 O O . ALA A 1 68 ? 37.279 2.701 -34.679 1.00 75.06 68 ALA A O 1
ATOM 511 N N . ILE A 1 69 ? 39.469 3.157 -34.540 1.00 76.62 69 ILE A N 1
ATOM 512 C CA . ILE A 1 69 ? 39.692 2.369 -33.317 1.00 76.62 69 ILE A CA 1
ATOM 513 C C . ILE A 1 69 ? 38.992 3.022 -32.120 1.00 76.62 69 ILE A C 1
ATOM 515 O O . ILE A 1 69 ? 38.354 2.326 -31.337 1.00 76.62 69 ILE A O 1
ATOM 519 N N . GLY A 1 70 ? 39.056 4.351 -31.994 1.00 75.12 70 GLY A N 1
ATOM 520 C CA . GLY A 1 70 ? 38.334 5.088 -30.955 1.00 75.12 70 GLY A CA 1
ATOM 521 C C . GLY A 1 70 ? 36.816 4.959 -31.090 1.00 75.12 70 GLY A C 1
ATOM 522 O O . GLY A 1 70 ? 36.131 4.756 -30.092 1.00 75.12 70 GLY A O 1
ATOM 523 N N . LEU A 1 71 ? 36.294 5.005 -32.320 1.00 72.88 71 LEU A N 1
ATOM 524 C CA . LEU A 1 71 ? 34.873 4.803 -32.606 1.00 72.88 71 LEU A CA 1
ATOM 525 C C . LEU A 1 71 ? 34.436 3.357 -32.334 1.00 72.88 71 LEU A C 1
ATOM 527 O O . LEU A 1 71 ? 33.389 3.154 -31.732 1.00 72.88 71 LEU A O 1
ATOM 531 N N . TYR A 1 72 ? 35.248 2.364 -32.707 1.00 74.00 72 TYR A N 1
ATOM 532 C CA . TYR A 1 72 ? 34.994 0.956 -32.394 1.00 74.00 72 TYR A CA 1
ATOM 533 C C . TYR A 1 72 ? 34.984 0.712 -30.880 1.00 74.00 72 TYR A C 1
ATOM 535 O O . TYR A 1 72 ? 34.062 0.088 -30.374 1.00 74.00 72 TYR A O 1
ATOM 543 N N . TYR A 1 73 ? 35.940 1.275 -30.135 1.00 73.56 73 TYR A N 1
ATOM 544 C CA . TYR A 1 73 ? 35.984 1.151 -28.674 1.00 73.56 73 TYR A CA 1
ATOM 545 C C . TYR A 1 73 ? 34.823 1.888 -27.985 1.00 73.56 73 TYR A C 1
ATOM 547 O O . TYR A 1 73 ? 34.332 1.438 -26.955 1.00 73.56 73 TYR A O 1
ATOM 555 N N . ALA A 1 74 ? 34.357 3.006 -28.551 1.00 68.50 74 ALA A N 1
ATOM 556 C CA . ALA A 1 74 ? 33.181 3.724 -28.062 1.00 68.50 74 ALA A CA 1
ATOM 557 C C . ALA A 1 74 ? 31.859 3.001 -28.386 1.00 68.50 74 ALA A C 1
ATOM 559 O O . ALA A 1 74 ? 30.919 3.099 -27.606 1.00 68.50 74 ALA A O 1
ATOM 560 N N . LEU A 1 75 ? 31.791 2.267 -29.503 1.00 67.81 75 LEU A N 1
ATOM 561 C CA . LEU A 1 75 ? 30.644 1.428 -29.878 1.00 67.81 75 LEU A CA 1
ATOM 562 C C . LEU A 1 75 ? 30.617 0.087 -29.120 1.00 67.81 75 LEU A C 1
ATOM 564 O O . LEU A 1 75 ? 29.536 -0.424 -28.850 1.00 67.81 75 LEU A O 1
ATOM 568 N N . ASP A 1 76 ? 31.780 -0.464 -28.753 1.00 64.75 76 ASP A N 1
ATOM 569 C CA . ASP A 1 76 ? 31.919 -1.719 -27.989 1.00 64.75 76 ASP A CA 1
ATOM 570 C C . ASP A 1 76 ? 31.713 -1.531 -26.471 1.00 64.75 76 ASP A C 1
ATOM 572 O O . ASP A 1 76 ? 31.517 -2.492 -25.723 1.00 64.75 76 ASP A O 1
ATOM 576 N N . GLN A 1 77 ? 31.667 -0.280 -25.994 1.00 56.62 77 GLN A N 1
ATOM 577 C CA . GLN A 1 77 ? 31.069 0.048 -24.699 1.00 56.62 77 GLN A CA 1
ATOM 578 C C . GLN A 1 77 ? 29.550 -0.151 -24.796 1.00 56.62 77 GLN A C 1
ATOM 580 O O . GLN A 1 77 ? 28.773 0.801 -24.859 1.00 56.62 77 GLN A O 1
ATOM 585 N N . SER A 1 78 ? 29.118 -1.413 -24.805 1.00 53.59 78 SER A N 1
ATOM 586 C CA . SER A 1 78 ? 27.738 -1.770 -24.498 1.00 53.59 78 SER A CA 1
ATOM 587 C C . SER A 1 78 ? 27.354 -1.062 -23.200 1.00 53.59 78 SER A C 1
ATOM 589 O O . SER A 1 78 ? 27.992 -1.244 -22.159 1.00 53.59 78 SER A O 1
ATOM 591 N N . VAL A 1 79 ? 26.339 -0.197 -23.264 1.00 52.94 79 VAL A N 1
ATOM 592 C CA . VAL A 1 79 ? 25.713 0.351 -22.063 1.00 52.94 79 VAL A CA 1
ATOM 593 C C . VAL A 1 79 ? 25.178 -0.856 -21.307 1.00 52.94 79 VAL A C 1
ATOM 595 O O . VAL A 1 79 ? 24.149 -1.422 -21.670 1.00 52.94 79 VAL A O 1
ATOM 598 N N . LYS A 1 80 ? 25.912 -1.297 -20.285 1.00 48.59 80 LYS A N 1
ATOM 599 C CA . LYS A 1 80 ? 25.434 -2.302 -19.344 1.00 48.59 80 LYS A CA 1
ATOM 600 C C . LYS A 1 80 ? 24.339 -1.645 -18.519 1.00 48.59 80 LYS A C 1
ATOM 602 O O . LYS A 1 80 ? 24.575 -1.137 -17.431 1.00 48.59 80 LYS A O 1
ATOM 607 N N . ALA A 1 81 ? 23.133 -1.631 -19.076 1.00 50.50 81 ALA A N 1
ATOM 608 C CA . ALA A 1 81 ? 21.931 -1.209 -18.375 1.00 50.50 81 ALA A CA 1
ATOM 609 C C . ALA A 1 81 ? 21.509 -2.222 -17.302 1.00 50.50 81 ALA A C 1
ATOM 611 O O . ALA A 1 81 ? 20.534 -1.985 -16.604 1.00 50.50 81 ALA A O 1
ATOM 612 N N . SER A 1 82 ? 22.260 -3.319 -17.134 1.00 53.94 82 SER A N 1
ATOM 613 C CA . SER A 1 82 ? 21.978 -4.324 -16.119 1.00 53.94 82 SER A CA 1
ATOM 614 C C . SER A 1 82 ? 22.275 -3.869 -14.685 1.00 53.94 82 SER A C 1
ATOM 616 O O . SER A 1 82 ? 21.960 -4.587 -13.756 1.00 53.94 82 SER A O 1
ATOM 618 N N . ASP A 1 83 ? 22.937 -2.729 -14.485 1.00 60.22 83 ASP A N 1
ATOM 619 C CA . ASP A 1 83 ? 23.153 -2.141 -13.152 1.00 60.22 83 ASP A CA 1
ATOM 620 C C . ASP A 1 83 ? 22.404 -0.799 -13.006 1.00 60.22 83 ASP A C 1
ATOM 622 O O . ASP A 1 83 ? 22.627 -0.051 -12.054 1.00 60.22 83 ASP A O 1
ATOM 626 N N . LEU A 1 84 ? 21.544 -0.453 -13.975 1.00 69.81 84 LEU A N 1
ATOM 627 C CA . LEU A 1 84 ? 20.775 0.790 -13.982 1.00 69.81 84 LEU A CA 1
ATOM 628 C C . LEU A 1 84 ? 19.354 0.512 -13.489 1.00 69.81 84 LEU A C 1
ATOM 630 O O . LEU A 1 84 ? 18.537 -0.066 -14.198 1.00 69.81 84 LEU A O 1
ATOM 634 N N . GLU A 1 85 ? 19.055 0.957 -12.272 1.00 74.50 85 GLU A N 1
ATOM 635 C CA . GLU A 1 85 ? 17.706 0.899 -11.710 1.00 74.50 85 GLU A CA 1
ATOM 636 C C . GLU A 1 85 ? 16.852 2.048 -12.267 1.00 74.50 85 GLU A C 1
ATOM 638 O O . GLU A 1 85 ? 17.198 3.227 -12.124 1.00 74.50 85 GLU A O 1
ATOM 643 N N . LEU A 1 86 ? 15.712 1.727 -12.886 1.00 85.62 86 LEU A N 1
ATOM 644 C CA . LEU A 1 86 ? 14.735 2.740 -13.273 1.00 85.62 86 LEU A CA 1
ATOM 645 C C . LEU A 1 86 ? 13.882 3.115 -12.058 1.00 85.62 86 LEU A C 1
ATOM 647 O O . LEU A 1 86 ? 13.027 2.350 -11.612 1.00 85.62 86 LEU A O 1
ATOM 651 N N . HIS A 1 87 ? 14.090 4.319 -11.529 1.00 88.88 87 HIS A N 1
ATOM 652 C CA . HIS A 1 87 ? 13.253 4.826 -10.447 1.00 88.88 87 HIS A CA 1
ATOM 653 C C . HIS A 1 87 ? 11.829 5.140 -10.939 1.00 88.88 87 HIS A C 1
ATOM 655 O O . HIS A 1 87 ? 11.664 5.711 -12.023 1.00 88.88 87 HIS A O 1
ATOM 661 N N . PRO A 1 88 ? 10.793 4.807 -10.147 1.00 93.06 88 PRO A N 1
ATOM 662 C CA . PRO A 1 88 ? 9.419 5.138 -10.493 1.00 93.06 88 PRO A CA 1
ATOM 663 C C . PRO A 1 88 ? 9.208 6.662 -10.480 1.00 93.06 88 PRO A C 1
ATOM 665 O O . PRO A 1 88 ? 9.796 7.361 -9.646 1.00 93.06 88 PRO A O 1
ATOM 668 N N . PRO A 1 89 ? 8.372 7.202 -11.383 1.00 95.06 89 PRO A N 1
ATOM 669 C CA . PRO A 1 89 ? 7.953 8.594 -11.302 1.00 95.06 89 PRO A CA 1
ATOM 670 C C . PRO A 1 89 ? 7.018 8.802 -10.100 1.00 95.06 89 PRO A C 1
ATOM 672 O O . PRO A 1 89 ? 6.363 7.871 -9.640 1.00 95.06 89 PRO A O 1
ATOM 675 N N . ALA A 1 90 ? 6.936 10.037 -9.604 1.00 95.75 90 ALA A N 1
ATOM 676 C CA . ALA A 1 90 ? 6.040 10.384 -8.503 1.00 95.75 90 ALA A CA 1
ATOM 677 C C . ALA A 1 90 ? 4.609 10.596 -9.020 1.00 95.75 90 ALA A C 1
ATOM 679 O O . ALA A 1 90 ? 4.345 11.589 -9.710 1.00 95.75 90 ALA A O 1
ATOM 680 N N . TYR A 1 91 ? 3.679 9.698 -8.683 1.00 96.25 91 TYR A N 1
ATOM 681 C CA . TYR A 1 91 ? 2.283 9.827 -9.097 1.00 96.25 91 TYR A CA 1
ATOM 682 C C . TYR A 1 91 ? 1.476 10.684 -8.105 1.00 96.25 91 TYR A C 1
ATOM 684 O O . TYR A 1 91 ? 1.711 10.668 -6.892 1.00 96.25 91 TYR A O 1
ATOM 692 N N . PRO A 1 92 ? 0.489 11.463 -8.583 1.00 96.12 92 PRO A N 1
ATOM 693 C CA . PRO A 1 92 ? -0.349 12.285 -7.719 1.00 96.12 92 PRO A CA 1
ATOM 694 C C . PRO A 1 92 ? -1.481 11.457 -7.083 1.00 96.12 92 PRO A C 1
ATOM 696 O O . PRO A 1 92 ? -2.643 11.585 -7.472 1.00 96.12 92 PRO A O 1
ATOM 699 N N . TRP A 1 93 ? -1.162 10.619 -6.091 1.00 96.75 93 TRP A N 1
ATOM 700 C CA . TRP A 1 93 ? -2.159 9.830 -5.354 1.00 96.75 93 TRP A CA 1
ATOM 701 C C . TRP A 1 93 ? -3.209 10.705 -4.653 1.00 96.75 93 TRP A C 1
ATOM 703 O O . TRP A 1 93 ? -2.935 11.836 -4.235 1.00 96.75 93 TRP A O 1
ATOM 713 N N . SER A 1 94 ? -4.428 10.185 -4.492 1.00 94.75 94 SER A N 1
ATOM 714 C CA . SER A 1 94 ? -5.537 10.912 -3.852 1.00 94.75 94 SER A CA 1
ATOM 715 C C . SER A 1 94 ? -5.225 11.266 -2.397 1.00 94.75 94 SER A C 1
ATOM 717 O O . SER A 1 94 ? -5.532 12.375 -1.961 1.00 94.75 94 SER A O 1
ATOM 719 N N . HIS A 1 95 ? -4.538 10.376 -1.683 1.00 94.31 95 HIS A N 1
ATOM 720 C CA . HIS A 1 95 ? -4.095 10.555 -0.300 1.00 94.31 95 HIS A CA 1
ATOM 721 C C . HIS A 1 95 ? -2.786 11.344 -0.153 1.00 94.31 95 HIS A C 1
ATOM 723 O O . HIS A 1 95 ? -2.365 11.625 0.973 1.00 94.31 95 HIS A O 1
ATOM 729 N N . ASN A 1 96 ? -2.158 11.793 -1.247 1.00 91.62 96 ASN A N 1
ATOM 730 C CA . ASN A 1 96 ? -0.954 12.621 -1.163 1.00 91.62 96 ASN A CA 1
ATOM 731 C C . ASN A 1 96 ? -1.251 14.014 -0.585 1.00 91.62 96 ASN A C 1
ATOM 733 O O . ASN A 1 96 ? -2.079 14.775 -1.093 1.00 91.62 96 ASN A O 1
ATOM 737 N N . GLY A 1 97 ? -0.513 14.378 0.467 1.00 87.88 97 GLY A N 1
ATOM 738 C CA . GLY A 1 97 ? -0.584 15.680 1.139 1.00 87.88 97 GLY A CA 1
ATOM 739 C C . GLY A 1 97 ? -0.884 15.573 2.634 1.00 87.88 97 GLY A C 1
ATOM 740 O O . GLY A 1 97 ? -1.267 14.524 3.137 1.00 87.88 97 GLY A O 1
ATOM 741 N N . PHE A 1 98 ? -0.719 16.669 3.374 1.00 84.19 98 PHE A N 1
ATOM 742 C CA . PHE A 1 98 ? -0.803 16.649 4.843 1.00 84.19 98 PHE A CA 1
ATOM 743 C C . PHE A 1 98 ? -2.215 16.411 5.398 1.00 84.19 98 PHE A C 1
ATOM 745 O O . PHE A 1 98 ? -2.347 15.916 6.513 1.00 84.19 98 PHE A O 1
ATOM 752 N N . ILE A 1 99 ? -3.257 16.735 4.624 1.00 87.88 99 ILE A N 1
ATOM 753 C CA . ILE A 1 99 ? -4.657 16.723 5.086 1.00 87.88 99 ILE A CA 1
ATOM 754 C C . ILE A 1 99 ? -5.576 15.757 4.331 1.00 87.88 99 ILE A C 1
ATOM 756 O O . ILE A 1 99 ? -6.772 15.722 4.596 1.00 87.88 99 ILE A O 1
ATOM 760 N N . LYS A 1 100 ? -5.045 14.999 3.368 1.00 92.12 100 LYS A N 1
ATOM 761 C CA . LYS A 1 100 ? -5.845 14.078 2.552 1.00 92.12 100 LYS A CA 1
ATOM 762 C C . LYS A 1 100 ? -5.830 12.673 3.151 1.00 92.12 100 LYS A C 1
ATOM 764 O O . LYS A 1 100 ? -4.748 12.174 3.458 1.00 92.12 100 LYS A O 1
ATOM 769 N N . GLY A 1 101 ? -7.001 12.067 3.323 1.00 93.00 101 GLY A N 1
ATOM 770 C CA . GLY A 1 101 ? -7.142 10.657 3.698 1.00 93.00 101 GLY A CA 1
ATOM 771 C C . GLY A 1 101 ? -7.171 9.735 2.481 1.00 93.00 101 GLY A C 1
ATOM 772 O O . GLY A 1 101 ? -7.067 10.212 1.347 1.00 93.00 101 GLY A O 1
ATOM 773 N N . PHE A 1 102 ? -7.308 8.435 2.719 1.00 96.19 102 PHE A N 1
ATOM 774 C CA . PHE A 1 102 ? -7.506 7.456 1.656 1.00 96.19 102 PHE A CA 1
ATOM 775 C C . PHE A 1 102 ? -8.867 7.592 0.966 1.00 96.19 102 PHE A C 1
ATOM 777 O O . PHE A 1 102 ? -9.862 8.033 1.543 1.00 96.19 102 PHE A O 1
ATOM 784 N N . ASP A 1 103 ? -8.905 7.177 -0.299 1.00 96.50 103 ASP A N 1
ATOM 785 C CA . ASP A 1 103 ? -10.150 6.971 -1.031 1.00 96.50 103 ASP A CA 1
ATOM 786 C C . ASP A 1 103 ? -10.695 5.569 -0.721 1.00 96.50 103 ASP A C 1
ATOM 788 O O . ASP A 1 103 ? -10.255 4.571 -1.292 1.00 96.50 103 ASP A O 1
ATOM 792 N N . HIS A 1 104 ? -11.658 5.494 0.197 1.00 95.94 104 HIS A N 1
ATOM 793 C CA . HIS A 1 104 ? -12.249 4.233 0.649 1.00 95.94 104 HIS A CA 1
ATOM 794 C C . HIS A 1 104 ? -12.956 3.443 -0.466 1.00 95.94 104 HIS A C 1
ATOM 796 O O . HIS A 1 104 ? -12.996 2.215 -0.402 1.00 95.94 104 HIS A O 1
ATOM 802 N N . GLN A 1 105 ? -13.451 4.110 -1.516 1.00 96.38 105 GLN A N 1
ATOM 803 C CA . GLN A 1 105 ? -14.031 3.420 -2.674 1.00 96.38 105 GLN A CA 1
ATOM 804 C C . GLN A 1 105 ? -12.942 2.767 -3.535 1.00 96.38 105 GLN A C 1
ATOM 806 O O . GLN A 1 105 ? -13.122 1.674 -4.066 1.00 96.38 105 GLN A O 1
ATOM 811 N N . SER A 1 106 ? -11.769 3.400 -3.637 1.00 96.81 106 SER A N 1
ATOM 812 C CA . SER A 1 106 ? -10.583 2.792 -4.253 1.00 96.81 106 SER A CA 1
ATOM 813 C C . SER A 1 106 ? -10.034 1.628 -3.419 1.00 96.81 106 SER A C 1
ATOM 815 O O . SER A 1 106 ? -9.661 0.608 -3.991 1.00 96.81 106 SER A O 1
ATOM 817 N N . ILE A 1 107 ? -10.080 1.710 -2.081 1.00 97.25 107 ILE A N 1
ATOM 818 C CA . ILE A 1 107 ? -9.734 0.580 -1.196 1.00 97.25 107 ILE A CA 1
ATOM 819 C C . ILE A 1 107 ? -10.676 -0.610 -1.428 1.00 97.25 107 ILE A C 1
ATOM 821 O O . ILE A 1 107 ? -10.199 -1.740 -1.518 1.00 97.25 107 ILE A O 1
ATOM 825 N N . ARG A 1 108 ? -11.994 -0.381 -1.535 1.00 97.00 108 ARG A N 1
ATOM 826 C CA . ARG A 1 108 ? -12.974 -1.450 -1.796 1.00 97.00 108 ARG A CA 1
ATOM 827 C C . ARG A 1 108 ? -12.694 -2.162 -3.120 1.00 97.00 108 ARG A C 1
ATOM 829 O O . ARG A 1 108 ? -12.484 -3.370 -3.126 1.00 97.00 108 ARG A O 1
ATOM 836 N N . ARG A 1 109 ? -12.556 -1.403 -4.207 1.00 97.31 109 ARG A N 1
ATOM 837 C CA . ARG A 1 109 ? -12.186 -1.941 -5.526 1.00 97.31 109 ARG A CA 1
ATOM 838 C C . ARG A 1 109 ? -10.827 -2.642 -5.520 1.00 97.31 109 ARG A C 1
ATOM 840 O O . ARG A 1 109 ? -10.643 -3.672 -6.157 1.00 97.31 109 ARG A O 1
ATOM 847 N N . GLY A 1 110 ? -9.861 -2.116 -4.773 1.00 96.88 110 GLY A N 1
ATOM 848 C CA . GLY A 1 110 ? -8.541 -2.725 -4.635 1.00 96.88 110 GLY A CA 1
ATOM 849 C C . GLY A 1 110 ? -8.563 -4.061 -3.893 1.00 96.88 110 GLY A C 1
ATOM 850 O O . GLY A 1 110 ? -7.797 -4.959 -4.245 1.00 96.88 110 GLY A O 1
ATOM 851 N N . TYR A 1 111 ? -9.460 -4.217 -2.913 1.00 96.75 111 TYR A N 1
ATOM 852 C CA . TYR A 1 111 ? -9.709 -5.497 -2.250 1.00 96.75 111 TYR A CA 1
ATOM 853 C C . TYR A 1 111 ? -10.255 -6.539 -3.234 1.00 96.75 111 TYR A C 1
ATOM 855 O O . TYR A 1 111 ? -9.770 -7.668 -3.238 1.00 96.75 111 TYR A O 1
ATOM 863 N N . GLU A 1 112 ? -11.190 -6.161 -4.112 1.00 95.06 112 GLU A N 1
ATOM 864 C CA . GLU A 1 112 ? -11.711 -7.050 -5.163 1.00 95.06 112 GLU A CA 1
ATOM 865 C C . GLU A 1 112 ? -10.591 -7.527 -6.102 1.00 95.06 112 GLU A C 1
ATOM 867 O O . GLU A 1 112 ? -10.459 -8.728 -6.343 1.00 95.06 112 GLU A O 1
ATOM 872 N N . VAL A 1 113 ? -9.711 -6.618 -6.550 1.00 96.62 113 VAL A N 1
ATOM 873 C CA . VAL A 1 113 ? -8.531 -6.972 -7.364 1.00 96.62 113 VAL A CA 1
ATOM 874 C C . VAL A 1 113 ? -7.611 -7.935 -6.609 1.00 96.62 113 VAL A C 1
ATOM 876 O O . VAL A 1 113 ? -7.159 -8.935 -7.170 1.00 96.62 113 VAL A O 1
ATOM 879 N N . TYR A 1 114 ? -7.337 -7.664 -5.328 1.00 96.38 114 TYR A N 1
ATOM 880 C CA . TYR A 1 114 ? -6.513 -8.549 -4.508 1.00 96.38 114 TYR A CA 1
ATOM 881 C C . TYR A 1 114 ? -7.147 -9.940 -4.386 1.00 96.38 114 TYR A C 1
ATOM 883 O O . TYR A 1 114 ? -6.460 -10.928 -4.635 1.00 96.38 114 TYR A O 1
ATOM 891 N N . LYS A 1 115 ? -8.443 -10.023 -4.064 1.00 94.69 115 LYS A N 1
ATOM 892 C CA . LYS A 1 115 ? -9.186 -11.281 -3.905 1.00 94.69 115 LYS A CA 1
ATOM 893 C C . LYS A 1 115 ? -9.180 -12.111 -5.190 1.00 94.69 115 LYS A C 1
ATOM 895 O O . LYS A 1 115 ? -8.947 -13.314 -5.130 1.00 94.69 115 LYS A O 1
ATOM 900 N N . GLN A 1 116 ? -9.433 -11.483 -6.337 1.00 94.00 116 GLN A N 1
ATOM 901 C CA . GLN A 1 116 ? -9.619 -12.192 -7.606 1.00 94.00 116 GLN A CA 1
ATOM 902 C C . GLN A 1 116 ? -8.300 -12.537 -8.308 1.00 94.00 116 GLN A C 1
ATOM 904 O O . GLN A 1 116 ? -8.207 -13.585 -8.942 1.00 94.00 116 GLN A O 1
ATOM 909 N N . VAL A 1 117 ? -7.273 -11.687 -8.189 1.00 94.50 117 VAL A N 1
ATOM 910 C CA . VAL A 1 117 ? -6.015 -11.837 -8.943 1.00 94.50 117 VAL A CA 1
ATOM 911 C C . VAL A 1 117 ? -4.854 -12.233 -8.035 1.00 94.50 117 VAL A C 1
ATOM 913 O O . VAL A 1 117 ? -4.135 -13.195 -8.301 1.00 94.50 117 VAL A O 1
ATOM 916 N N . CYS A 1 118 ? -4.631 -11.484 -6.956 1.00 95.06 118 CYS A N 1
ATOM 917 C CA . CYS A 1 118 ? -3.397 -11.598 -6.180 1.00 95.06 118 CYS A CA 1
ATOM 918 C C . CYS A 1 118 ? -3.444 -12.710 -5.124 1.00 95.06 118 CYS A C 1
ATOM 920 O O . CYS A 1 118 ? -2.412 -13.325 -4.862 1.00 95.06 118 CYS A O 1
ATOM 922 N N . ALA A 1 119 ? -4.608 -12.989 -4.533 1.00 94.69 119 ALA A N 1
ATOM 923 C CA . ALA A 1 119 ? -4.774 -13.927 -3.421 1.00 94.69 119 ALA A CA 1
ATOM 924 C C . ALA A 1 119 ? -4.402 -15.373 -3.787 1.00 94.69 119 ALA A C 1
ATOM 926 O O . ALA A 1 119 ? -4.055 -16.154 -2.906 1.00 94.69 119 ALA A O 1
ATOM 927 N N . ALA A 1 120 ? -4.401 -15.715 -5.080 1.00 93.75 120 ALA A N 1
ATOM 928 C CA . ALA A 1 120 ? -3.969 -17.021 -5.574 1.00 93.75 120 ALA A CA 1
ATOM 929 C C . ALA A 1 120 ? -2.464 -17.284 -5.367 1.00 93.75 120 ALA A C 1
ATOM 931 O O . ALA A 1 120 ? -2.062 -18.431 -5.186 1.00 93.75 120 ALA A O 1
ATOM 932 N N . CYS A 1 121 ? -1.628 -16.239 -5.369 1.00 95.31 121 CYS A N 1
ATOM 933 C CA . CYS A 1 121 ? -0.171 -16.375 -5.241 1.00 95.31 121 CYS A CA 1
ATOM 934 C C . CYS A 1 121 ? 0.408 -15.625 -4.039 1.00 95.31 121 CYS A C 1
ATOM 936 O O . CYS A 1 121 ? 1.450 -16.016 -3.515 1.00 95.31 121 CYS A O 1
ATOM 938 N N . HIS A 1 122 ? -0.256 -14.567 -3.581 1.00 96.62 122 HIS A N 1
ATOM 939 C CA . HIS A 1 122 ? 0.225 -13.694 -2.524 1.00 96.62 122 HIS A CA 1
ATOM 940 C C . HIS A 1 122 ? -0.641 -13.775 -1.269 1.00 96.62 122 HIS A C 1
ATOM 942 O O . HIS A 1 122 ? -1.808 -13.378 -1.258 1.00 96.62 122 HIS A O 1
ATOM 948 N N . GLY A 1 123 ? -0.020 -14.200 -0.171 1.00 94.12 123 GLY A N 1
ATOM 949 C CA . GLY A 1 123 ? -0.614 -14.095 1.155 1.00 94.12 123 GLY A CA 1
ATOM 950 C C . GLY A 1 123 ? -0.629 -12.659 1.685 1.00 94.12 123 GLY A C 1
ATOM 951 O O . GLY A 1 123 ? 0.137 -11.791 1.246 1.00 94.12 123 GLY A O 1
ATOM 952 N N . MET A 1 124 ? -1.505 -12.434 2.662 1.00 95.12 124 MET A N 1
ATOM 953 C CA . MET A 1 124 ? -1.559 -11.207 3.449 1.00 95.12 124 MET A CA 1
ATOM 954 C C . MET A 1 124 ? -1.802 -11.550 4.921 1.00 95.12 124 MET A C 1
ATOM 956 O O . MET A 1 124 ? -2.908 -11.480 5.451 1.00 95.12 124 MET A O 1
ATOM 960 N N . LYS A 1 125 ? -0.736 -11.978 5.595 1.00 93.31 125 LYS A N 1
ATOM 961 C CA . LYS A 1 125 ? -0.804 -12.572 6.938 1.00 93.31 125 LYS A CA 1
ATOM 962 C C . LYS A 1 125 ? -1.107 -11.603 8.081 1.00 93.31 125 LYS A C 1
ATOM 964 O O . LYS A 1 125 ? -1.292 -12.071 9.207 1.00 93.31 125 LYS A O 1
ATOM 969 N N . TYR A 1 126 ? -1.065 -10.290 7.857 1.00 94.75 126 TYR A N 1
ATOM 970 C CA . TYR A 1 126 ? -1.333 -9.294 8.905 1.00 94.75 126 TYR A CA 1
ATOM 971 C C . TYR A 1 126 ? -2.711 -8.636 8.793 1.00 94.75 126 TYR A C 1
ATOM 973 O O . TYR A 1 126 ? -3.050 -7.856 9.678 1.00 94.75 126 TYR A O 1
ATOM 981 N N . VAL A 1 127 ? -3.497 -8.979 7.768 1.00 95.69 127 VAL A N 1
ATOM 982 C CA . VAL A 1 127 ? -4.855 -8.460 7.570 1.00 95.69 127 VAL A CA 1
ATOM 983 C C . VAL A 1 127 ? -5.886 -9.567 7.805 1.00 95.69 127 VAL A C 1
ATOM 985 O O . VAL A 1 127 ? -5.699 -10.733 7.455 1.00 95.69 127 VAL A O 1
ATOM 988 N N . SER A 1 128 ? -6.972 -9.177 8.452 1.00 95.81 128 SER A N 1
ATOM 989 C CA . SER A 1 128 ? -8.087 -9.970 8.948 1.00 95.81 128 SER A CA 1
ATOM 990 C C . SER A 1 128 ? -9.388 -9.304 8.518 1.00 95.81 128 SER A C 1
ATOM 992 O O . SER A 1 128 ? -9.468 -8.081 8.388 1.00 95.81 128 SER A O 1
ATOM 994 N N . TYR A 1 129 ? -10.450 -10.089 8.354 1.00 96.00 129 TYR A N 1
ATOM 995 C CA . TYR A 1 129 ? -11.716 -9.578 7.811 1.00 96.00 129 TYR A CA 1
ATOM 996 C C . TYR A 1 129 ? -12.346 -8.460 8.658 1.00 96.00 129 TYR A C 1
ATOM 998 O O . TYR A 1 129 ? -12.984 -7.555 8.125 1.00 96.00 129 TYR A O 1
ATOM 1006 N N . ARG A 1 130 ? -12.115 -8.453 9.976 1.00 96.38 130 ARG A N 1
ATOM 1007 C CA . ARG A 1 130 ? -12.566 -7.390 10.890 1.00 96.38 130 ARG A CA 1
ATOM 1008 C C . ARG A 1 130 ? -11.976 -6.019 10.563 1.00 96.38 130 ARG A C 1
ATOM 1010 O O . ARG A 1 130 ? -12.598 -5.021 10.901 1.00 96.38 130 ARG A O 1
ATOM 1017 N N . GLU A 1 131 ? -10.791 -5.957 9.956 1.00 95.81 131 GLU A N 1
ATOM 1018 C CA . GLU A 1 131 ? -10.152 -4.682 9.620 1.00 95.81 131 GLU A CA 1
ATOM 1019 C C . GLU A 1 131 ? -10.805 -4.017 8.399 1.00 95.81 131 GLU A C 1
ATOM 1021 O O . GLU A 1 131 ? -10.699 -2.805 8.243 1.00 95.81 131 GLU A O 1
ATOM 1026 N N . LEU A 1 132 ? -11.550 -4.771 7.580 1.00 95.44 132 LEU A N 1
ATOM 1027 C CA . LEU A 1 132 ? -12.334 -4.222 6.468 1.00 95.44 132 LEU A CA 1
ATOM 1028 C C . LEU A 1 132 ? -13.613 -3.506 6.938 1.00 95.44 132 LEU A C 1
ATOM 1030 O O . LEU A 1 132 ? -14.140 -2.648 6.221 1.00 95.44 132 LEU A O 1
ATOM 1034 N N . VAL A 1 133 ? -14.114 -3.851 8.132 1.00 97.00 133 VAL A N 1
ATOM 1035 C CA . VAL A 1 133 ? -15.380 -3.343 8.676 1.00 97.00 133 VAL A CA 1
ATOM 1036 C C . VAL A 1 133 ? -15.266 -1.852 8.980 1.00 97.00 133 VAL A C 1
ATOM 1038 O O . VAL A 1 133 ? -14.448 -1.428 9.793 1.00 97.00 133 VAL A O 1
ATOM 1041 N N . GLY A 1 134 ? -16.118 -1.049 8.343 1.00 93.56 134 GLY A N 1
ATOM 1042 C CA . GLY A 1 134 ? -16.111 0.409 8.502 1.00 93.56 134 GLY A CA 1
ATOM 1043 C C . GLY A 1 134 ? -14.996 1.120 7.730 1.00 93.56 134 GLY A C 1
ATOM 1044 O O . GLY A 1 134 ? -14.880 2.339 7.842 1.00 93.56 134 GLY A O 1
ATOM 1045 N N . VAL A 1 135 ? -14.209 0.382 6.937 1.00 94.94 135 VAL A N 1
ATOM 1046 C CA . VAL A 1 135 ? -13.228 0.936 5.995 1.00 94.94 135 VAL A CA 1
ATOM 1047 C C . VAL A 1 135 ? -13.729 0.780 4.565 1.00 94.94 135 VAL A C 1
ATOM 1049 O O . VAL A 1 135 ? -13.924 1.783 3.888 1.00 94.94 135 VAL A O 1
ATOM 1052 N N . SER A 1 136 ? -13.920 -0.454 4.099 1.00 94.56 136 SER A N 1
ATOM 1053 C CA . SER A 1 136 ? -14.348 -0.755 2.724 1.00 94.56 136 SER A CA 1
ATOM 1054 C C . SER A 1 136 ? -15.661 -1.534 2.662 1.00 94.56 136 SER A C 1
ATOM 1056 O O . SER A 1 136 ? -16.386 -1.420 1.675 1.00 94.56 136 SER A O 1
ATOM 1058 N N . HIS A 1 137 ? -15.984 -2.289 3.717 1.00 95.56 137 HIS A N 1
ATOM 1059 C CA . HIS A 1 137 ? -17.164 -3.149 3.787 1.00 95.56 137 HIS A CA 1
ATOM 1060 C C . HIS A 1 137 ? -17.983 -2.881 5.050 1.00 95.56 137 HIS A C 1
ATOM 1062 O O . HIS A 1 137 ? -17.475 -2.409 6.077 1.00 95.56 137 HIS A O 1
ATOM 1068 N N . THR A 1 138 ? -19.269 -3.220 4.986 1.00 97.19 138 THR A N 1
ATOM 1069 C CA . THR A 1 138 ? -20.122 -3.293 6.178 1.00 97.19 138 THR A CA 1
ATOM 1070 C C . THR A 1 138 ? -19.817 -4.558 6.991 1.00 97.19 138 THR A C 1
ATOM 1072 O O . THR A 1 138 ? -19.174 -5.488 6.504 1.00 97.19 138 THR A O 1
ATOM 1075 N N . GLU A 1 139 ? -20.271 -4.633 8.249 1.00 96.38 139 GLU A N 1
ATOM 1076 C CA . GLU A 1 139 ? -20.065 -5.845 9.063 1.00 96.38 139 GLU A CA 1
ATOM 1077 C C . GLU A 1 139 ? -20.739 -7.077 8.435 1.00 96.38 139 GLU A C 1
ATOM 1079 O O . GLU A 1 139 ? -20.192 -8.178 8.492 1.00 96.38 139 GLU A O 1
ATOM 1084 N N . ALA A 1 140 ? -21.916 -6.896 7.828 1.00 96.94 140 ALA A N 1
ATOM 1085 C CA . ALA A 1 140 ? -22.648 -7.975 7.174 1.00 96.94 140 ALA A CA 1
ATOM 1086 C C . ALA A 1 140 ? -21.893 -8.500 5.945 1.00 96.94 140 ALA A C 1
ATOM 1088 O O . ALA A 1 140 ? -21.695 -9.708 5.834 1.00 96.94 140 ALA A O 1
ATOM 1089 N N . GLU A 1 141 ? -21.402 -7.600 5.089 1.00 95.44 141 GLU A N 1
ATOM 1090 C CA . GLU A 1 141 ? -20.588 -7.947 3.917 1.00 95.44 141 GLU A CA 1
ATOM 1091 C C . GLU A 1 141 ? -19.286 -8.642 4.319 1.00 95.44 141 GLU A C 1
ATOM 1093 O O . GLU A 1 141 ? -18.994 -9.728 3.833 1.00 95.44 141 GLU A O 1
ATOM 1098 N N . ALA A 1 142 ? -18.535 -8.081 5.273 1.00 95.75 142 ALA A N 1
ATOM 1099 C CA . ALA A 1 142 ? -17.281 -8.681 5.728 1.00 95.75 142 ALA A CA 1
ATOM 1100 C C . ALA A 1 142 ? -17.492 -10.057 6.388 1.00 95.75 142 ALA A C 1
ATOM 1102 O O . ALA A 1 142 ? -16.618 -10.921 6.332 1.00 95.75 142 ALA A O 1
ATOM 1103 N N . LYS A 1 143 ? -18.648 -10.281 7.027 1.00 96.12 143 LYS A N 1
ATOM 1104 C CA . LYS A 1 143 ? -19.006 -11.577 7.621 1.00 96.12 143 LYS A CA 1
ATOM 1105 C C . LYS A 1 143 ? -19.384 -12.599 6.553 1.00 96.12 143 LYS A C 1
ATOM 1107 O O . LYS A 1 143 ? -19.010 -13.760 6.695 1.00 96.12 143 LYS A O 1
ATOM 1112 N N . GLN A 1 144 ? -20.095 -12.174 5.509 1.00 95.94 144 GLN A N 1
ATOM 1113 C CA . GLN A 1 144 ? -20.385 -13.014 4.351 1.00 95.94 144 GLN A CA 1
ATOM 1114 C C . GLN A 1 144 ? -19.082 -13.425 3.661 1.00 95.94 144 GLN A C 1
ATOM 1116 O O . GLN A 1 144 ? -18.829 -14.615 3.511 1.00 95.94 144 GLN A O 1
ATOM 1121 N N . GLU A 1 145 ? -18.216 -12.458 3.382 1.00 93.75 145 GLU A N 1
ATOM 1122 C CA . GLU A 1 145 ? -16.900 -12.659 2.783 1.00 93.75 145 GLU A CA 1
ATOM 1123 C C . GLU A 1 145 ? -16.031 -13.637 3.593 1.00 93.75 145 GLU A C 1
ATOM 1125 O O . GLU A 1 145 ? -15.472 -14.591 3.058 1.00 93.75 145 GLU A O 1
ATOM 1130 N N . ALA A 1 146 ? -15.971 -13.461 4.918 1.00 94.81 146 ALA A N 1
ATOM 1131 C CA . ALA A 1 146 ? -15.241 -14.375 5.791 1.00 94.81 146 ALA A CA 1
ATOM 1132 C C . ALA A 1 146 ? -15.838 -15.794 5.785 1.00 94.81 146 ALA A C 1
ATOM 1134 O O . ALA A 1 146 ? -15.108 -16.767 5.950 1.00 94.81 146 ALA A O 1
ATOM 1135 N N . SER A 1 147 ? -17.152 -15.937 5.599 1.00 95.19 147 SER A N 1
ATOM 1136 C CA . SER A 1 147 ? -17.809 -17.249 5.597 1.00 95.19 147 SER A CA 1
ATOM 1137 C C . SER A 1 147 ? -17.559 -18.068 4.326 1.00 95.19 147 SER A C 1
ATOM 1139 O O . SER A 1 147 ? -17.755 -19.283 4.352 1.00 95.19 147 SER A O 1
ATOM 1141 N N . GLU A 1 148 ? -17.098 -17.432 3.243 1.00 93.38 148 GLU A N 1
ATOM 1142 C CA . GLU A 1 148 ? -16.755 -18.105 1.982 1.00 93.38 148 GLU A CA 1
ATOM 1143 C C . GLU A 1 148 ? -15.504 -18.981 2.117 1.00 93.38 148 GLU A C 1
ATOM 1145 O O . GLU A 1 148 ? -15.368 -19.990 1.422 1.00 93.38 148 GLU A O 1
ATOM 1150 N N . ILE A 1 149 ? -14.601 -18.631 3.037 1.00 92.75 149 ILE A N 1
ATOM 1151 C CA . ILE A 1 149 ? -13.378 -19.393 3.271 1.00 92.75 149 ILE A CA 1
ATOM 1152 C C . ILE A 1 149 ? -13.589 -20.493 4.315 1.00 92.75 149 ILE A C 1
ATOM 1154 O O . ILE A 1 149 ? -14.317 -20.340 5.298 1.00 92.75 149 ILE A O 1
ATOM 1158 N N . GLN A 1 150 ? -12.892 -21.610 4.123 1.00 93.00 150 GLN A N 1
ATOM 1159 C CA . GLN A 1 150 ? -12.813 -22.690 5.102 1.00 93.00 150 GLN A CA 1
ATOM 1160 C C . GLN A 1 150 ? -11.512 -22.552 5.889 1.00 93.00 150 GLN A C 1
ATOM 1162 O O . GLN A 1 150 ? -10.422 -22.601 5.320 1.00 93.00 150 GLN A O 1
ATOM 1167 N N . VAL A 1 151 ? -11.627 -22.384 7.202 1.00 92.81 151 VAL A N 1
ATOM 1168 C CA . VAL A 1 151 ? -10.494 -22.234 8.119 1.00 92.81 151 VAL A CA 1
ATOM 1169 C C . VAL A 1 151 ? -10.363 -23.505 8.947 1.00 92.81 151 VAL A C 1
ATOM 1171 O O . VAL A 1 151 ? -11.344 -23.997 9.506 1.00 92.81 151 VAL A O 1
ATOM 1174 N N . LEU A 1 152 ? -9.143 -24.035 9.028 1.00 92.81 152 LEU A N 1
ATOM 1175 C CA . LEU A 1 152 ? -8.821 -25.152 9.910 1.00 92.81 152 LEU A CA 1
ATOM 1176 C C . LEU A 1 152 ? -8.818 -24.679 11.368 1.00 92.81 152 LEU A C 1
ATOM 1178 O O . LEU A 1 152 ? -8.075 -23.766 11.723 1.00 92.81 152 LEU A O 1
ATOM 1182 N N . ASP A 1 153 ? -9.633 -25.319 12.199 1.00 91.75 153 ASP A N 1
ATOM 1183 C CA . ASP A 1 153 ? -9.775 -25.061 13.631 1.00 91.75 153 ASP A CA 1
ATOM 1184 C C . ASP A 1 153 ? -9.671 -26.384 14.414 1.00 91.75 153 ASP A C 1
ATOM 1186 O O . ASP A 1 153 ? -9.726 -27.474 13.834 1.00 91.75 153 ASP A O 1
ATOM 1190 N N . GLY A 1 154 ? -9.489 -26.311 15.729 1.00 87.12 154 GLY A N 1
ATOM 1191 C CA . GLY A 1 154 ? -9.487 -27.487 16.601 1.00 87.12 154 GLY A CA 1
ATOM 1192 C C . GLY A 1 154 ? -8.345 -27.535 17.618 1.00 87.12 154 GLY A C 1
ATOM 1193 O O . GLY A 1 154 ? -7.594 -26.564 17.763 1.00 87.12 154 GLY A O 1
ATOM 1194 N N . PRO A 1 155 ? -8.202 -28.666 18.339 1.00 91.44 155 PRO A N 1
ATOM 1195 C CA . PRO A 1 155 ? -8.930 -29.933 18.165 1.00 91.44 155 PRO A CA 1
ATOM 1196 C C . PRO A 1 155 ? -10.360 -29.946 18.741 1.00 91.44 155 PRO A C 1
ATOM 1198 O O . PRO A 1 155 ? -10.667 -29.203 19.671 1.00 91.44 155 PRO A O 1
ATOM 1201 N N . ASP A 1 156 ? -11.222 -30.807 18.191 1.00 91.50 156 ASP A N 1
ATOM 1202 C CA . ASP A 1 156 ? -12.549 -31.132 18.735 1.00 91.50 156 ASP A CA 1
ATOM 1203 C C . ASP A 1 156 ? -12.477 -32.049 19.978 1.00 91.50 156 ASP A C 1
ATOM 1205 O O . ASP A 1 156 ? -11.399 -32.417 20.452 1.00 91.50 156 ASP A O 1
ATOM 1209 N N . ASP A 1 157 ? -13.636 -32.431 20.521 1.00 92.69 157 ASP A N 1
ATOM 1210 C CA . ASP A 1 157 ? -13.760 -33.349 21.663 1.00 92.69 157 ASP A CA 1
ATOM 1211 C C . ASP A 1 157 ? -13.199 -34.759 21.388 1.00 92.69 157 ASP A C 1
ATOM 1213 O O . ASP A 1 157 ? -12.896 -35.499 22.326 1.00 92.69 157 ASP A O 1
ATOM 1217 N N . THR A 1 158 ? -12.986 -35.110 20.117 1.00 91.06 158 THR A N 1
ATOM 1218 C CA . THR A 1 158 ? -12.328 -36.349 19.677 1.00 91.06 158 THR A CA 1
ATOM 1219 C C . THR A 1 158 ? -10.828 -36.189 19.404 1.00 91.06 158 THR A C 1
ATOM 1221 O O . THR A 1 158 ? -10.157 -37.166 19.061 1.00 91.06 158 THR A O 1
ATOM 1224 N N . GLY A 1 159 ? -10.278 -34.982 19.572 1.00 91.75 159 GLY A N 1
ATOM 1225 C CA . GLY A 1 159 ? -8.872 -34.671 19.321 1.00 91.75 159 GLY A CA 1
ATOM 1226 C C . GLY A 1 159 ? -8.522 -34.443 17.846 1.00 91.75 159 GLY A C 1
ATOM 1227 O O . GLY A 1 159 ? -7.338 -34.433 17.505 1.00 91.75 159 GLY A O 1
ATOM 1228 N N . LYS A 1 160 ? -9.511 -34.279 16.957 1.00 92.81 160 LYS A N 1
ATOM 1229 C CA . LYS A 1 160 ? -9.313 -34.066 15.515 1.00 92.81 160 LYS A CA 1
ATOM 1230 C C . LYS A 1 160 ? -9.472 -32.592 15.147 1.00 92.81 160 LYS A C 1
ATOM 1232 O O . LYS A 1 160 ? -10.288 -31.874 15.714 1.00 92.81 160 LYS A O 1
ATOM 1237 N N . MET A 1 161 ? -8.687 -32.136 14.173 1.00 94.50 161 MET A N 1
ATOM 1238 C CA . MET A 1 161 ? -8.868 -30.810 13.572 1.00 94.50 161 MET A CA 1
ATOM 1239 C C . MET A 1 161 ? -10.047 -30.855 12.596 1.00 94.50 161 MET A C 1
ATOM 1241 O O . MET A 1 161 ? -10.194 -31.834 11.860 1.00 94.50 161 MET A O 1
ATOM 1245 N N . PHE A 1 162 ? -10.857 -29.801 12.555 1.00 93.62 162 PHE A N 1
ATOM 1246 C CA . PHE A 1 162 ? -12.010 -29.690 11.663 1.00 93.62 162 PHE A CA 1
ATOM 1247 C C . PHE A 1 162 ? -11.975 -28.376 10.881 1.00 93.62 162 PHE A C 1
ATOM 1249 O O . PHE A 1 162 ? -11.324 -27.409 11.270 1.00 93.62 162 PHE A O 1
ATOM 1256 N N . LEU A 1 163 ? -12.665 -28.341 9.743 1.00 94.38 163 LEU A N 1
ATOM 1257 C CA . LEU A 1 163 ? -12.839 -27.120 8.962 1.00 94.38 163 LEU A CA 1
ATOM 1258 C C . LEU A 1 163 ? -14.116 -26.417 9.411 1.00 94.38 163 LEU A C 1
ATOM 1260 O O . LEU A 1 163 ? -15.157 -27.055 9.581 1.00 94.38 163 LEU A O 1
ATOM 1264 N N . ARG A 1 164 ? -14.034 -25.102 9.588 1.00 95.00 164 ARG A N 1
ATOM 1265 C CA . ARG A 1 164 ? -15.190 -24.248 9.849 1.00 95.00 164 ARG A CA 1
ATOM 1266 C C . ARG A 1 164 ? -15.246 -23.101 8.847 1.00 95.00 164 ARG A C 1
ATOM 1268 O O . ARG A 1 164 ? -14.191 -22.661 8.385 1.00 95.00 164 ARG A O 1
ATOM 1275 N N . PRO A 1 165 ? -16.438 -22.540 8.587 1.00 96.00 165 PRO A N 1
ATOM 1276 C CA . PRO A 1 165 ? -16.518 -21.265 7.894 1.00 96.00 165 PRO A CA 1
ATOM 1277 C C . PRO A 1 165 ? -15.729 -20.199 8.666 1.00 96.00 165 PRO A C 1
ATOM 1279 O O . PRO A 1 165 ? -15.708 -20.181 9.911 1.00 96.00 165 PRO A O 1
ATOM 1282 N N . GLY A 1 166 ? -15.056 -19.330 7.919 1.00 95.56 166 GLY A N 1
ATOM 1283 C CA . GLY A 1 166 ? -14.312 -18.216 8.479 1.00 95.56 166 GLY A CA 1
ATOM 1284 C C . GLY A 1 166 ? -15.221 -17.224 9.206 1.00 95.56 166 GLY A C 1
ATOM 1285 O O . GLY A 1 166 ? -16.433 -17.130 8.998 1.00 95.56 166 GLY A O 1
ATOM 1286 N N . LYS A 1 167 ? -14.619 -16.504 10.144 1.00 95.94 167 LYS A N 1
ATOM 1287 C CA . LYS A 1 167 ? -15.238 -15.483 10.988 1.00 95.94 167 LYS A CA 1
ATOM 1288 C C . LYS A 1 167 ? -14.440 -14.189 10.848 1.00 95.94 167 LYS A C 1
ATOM 1290 O O . LYS A 1 167 ? -13.295 -14.195 10.418 1.00 95.94 167 LYS A O 1
ATOM 1295 N N . LEU A 1 168 ? -15.010 -13.072 11.299 1.00 95.56 168 LEU A N 1
ATOM 1296 C CA . LEU A 1 168 ? -14.386 -11.746 11.168 1.00 95.56 168 LEU A CA 1
ATOM 1297 C C . LEU A 1 168 ? -12.966 -11.648 11.759 1.00 95.56 168 LEU A C 1
ATOM 1299 O O . LEU A 1 168 ? -12.151 -10.870 11.278 1.00 95.56 168 LEU A O 1
ATOM 1303 N N . PHE A 1 169 ? -12.654 -12.397 12.816 1.00 94.94 169 PHE A N 1
ATOM 1304 C CA . PHE A 1 169 ? -11.322 -12.357 13.429 1.00 94.94 169 PHE A CA 1
ATOM 1305 C C . PHE A 1 169 ? -10.275 -13.192 12.680 1.00 94.94 169 PHE A C 1
ATOM 1307 O O . PHE A 1 169 ? -9.093 -13.093 13.009 1.00 94.94 169 PHE A O 1
ATOM 1314 N N . ASP A 1 170 ? -10.689 -14.024 11.722 1.00 96.25 170 ASP A N 1
ATOM 1315 C CA . ASP A 1 170 ? -9.760 -14.815 10.929 1.00 96.25 170 ASP A CA 1
ATOM 1316 C C . ASP A 1 170 ? -9.002 -13.922 9.944 1.00 96.25 170 ASP A C 1
ATOM 1318 O O . ASP A 1 170 ? -9.492 -12.889 9.475 1.00 96.25 170 ASP A O 1
ATOM 1322 N N . ARG A 1 171 ? -7.771 -14.336 9.658 1.00 95.25 171 ARG A N 1
ATOM 1323 C CA . ARG A 1 171 ? -6.887 -13.678 8.697 1.00 95.25 171 ARG A CA 1
ATOM 1324 C C . ARG A 1 171 ? -7.212 -14.113 7.280 1.00 95.25 171 ARG A C 1
ATOM 1326 O O . ARG A 1 171 ? -7.849 -15.148 7.080 1.00 95.25 171 ARG A O 1
ATOM 1333 N N . PHE A 1 172 ? -6.719 -13.359 6.305 1.00 95.06 172 PHE A N 1
ATOM 1334 C CA . PHE A 1 172 ? -6.791 -13.808 4.920 1.00 95.06 172 PHE A CA 1
ATOM 1335 C C . PHE A 1 172 ? -6.043 -15.136 4.742 1.00 95.06 172 PHE A C 1
ATOM 1337 O O . PHE A 1 172 ? -4.976 -15.333 5.343 1.00 95.06 172 PHE A O 1
ATOM 1344 N N . PRO A 1 173 ? -6.605 -1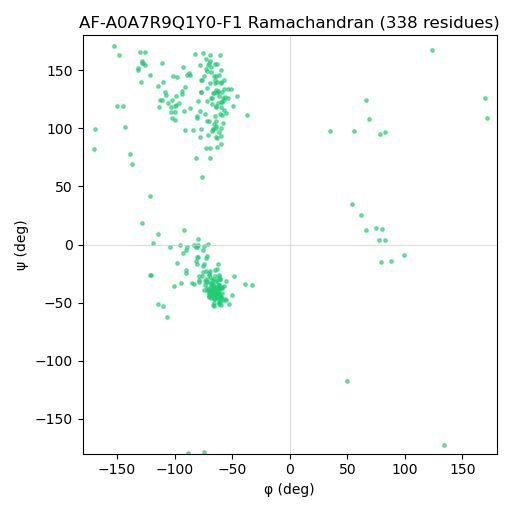6.068 3.954 1.00 93.06 173 PRO A N 1
ATOM 1345 C CA . PRO A 1 173 ? -6.012 -17.379 3.764 1.00 93.06 173 PRO A CA 1
ATOM 1346 C C . PRO A 1 173 ? -4.668 -17.246 3.044 1.00 93.06 173 PRO A C 1
ATOM 1348 O O . PRO A 1 173 ? -4.514 -16.469 2.103 1.00 93.06 173 PRO A O 1
ATOM 1351 N N . SER A 1 174 ? -3.678 -18.019 3.488 1.00 93.44 174 SER A N 1
ATOM 1352 C CA . SER A 1 174 ? -2.420 -18.144 2.753 1.00 93.44 174 SER A CA 1
ATOM 1353 C C . SER A 1 174 ? -2.633 -19.082 1.561 1.00 93.44 174 SER A C 1
ATOM 1355 O O . SER A 1 174 ? -3.145 -20.184 1.774 1.00 93.44 174 SER A O 1
ATOM 1357 N N . PRO A 1 175 ? -2.216 -18.712 0.335 1.00 94.31 175 PRO A N 1
ATOM 1358 C CA . PRO A 1 175 ? -2.367 -19.576 -0.840 1.00 94.31 175 PRO A CA 1
ATOM 1359 C C . PRO A 1 175 ? -1.539 -20.859 -0.743 1.00 94.31 175 PRO A C 1
ATOM 1361 O O . PRO A 1 175 ? -1.901 -21.889 -1.307 1.00 94.31 175 PRO A O 1
ATOM 1364 N N . TYR A 1 176 ? -0.433 -20.807 -0.001 1.00 95.12 176 TYR A N 1
ATOM 1365 C CA . TYR A 1 176 ? 0.474 -21.930 0.188 1.00 95.12 176 TYR A CA 1
ATOM 1366 C C . TYR A 1 176 ? 0.608 -22.277 1.676 1.00 95.12 176 TYR A C 1
ATOM 1368 O O . TYR A 1 176 ? 0.595 -21.372 2.520 1.00 95.12 176 TYR A O 1
ATOM 1376 N N . PRO A 1 177 ? 0.782 -23.568 2.019 1.00 92.88 177 PRO A N 1
ATOM 1377 C CA . PRO A 1 177 ? 0.969 -24.003 3.402 1.00 92.88 177 PRO A CA 1
ATOM 1378 C C . PRO A 1 177 ? 2.350 -23.631 3.966 1.00 92.88 177 PRO A C 1
ATOM 1380 O O . PRO A 1 177 ? 2.488 -23.438 5.171 1.00 92.88 177 PRO A O 1
ATOM 1383 N N . ASN A 1 178 ? 3.375 -23.545 3.112 1.00 94.19 178 ASN A N 1
ATOM 1384 C CA . ASN A 1 178 ? 4.749 -23.201 3.476 1.00 94.19 178 ASN A CA 1
ATOM 1385 C C . ASN A 1 178 ? 5.492 -22.534 2.301 1.00 94.19 178 ASN A C 1
ATOM 1387 O O . ASN A 1 178 ? 4.989 -22.472 1.175 1.00 94.19 178 ASN A O 1
ATOM 1391 N N . GLU A 1 179 ? 6.689 -22.010 2.575 1.00 95.00 179 G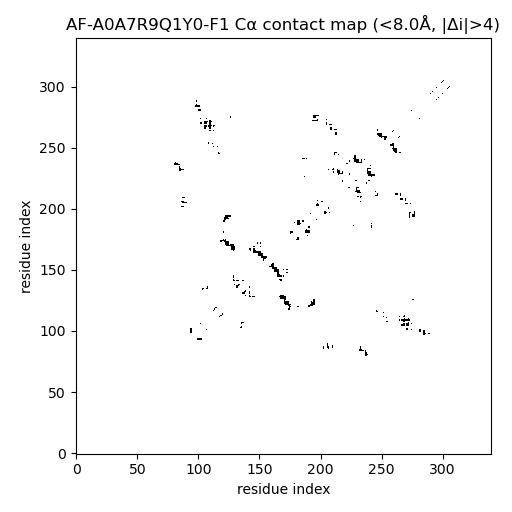LU A N 1
ATOM 1392 C CA . GLU A 1 179 ? 7.503 -21.300 1.580 1.00 95.00 179 GLU A CA 1
ATOM 1393 C C . GLU A 1 179 ? 8.024 -22.235 0.481 1.00 95.00 179 GLU A C 1
ATOM 1395 O O . GLU A 1 179 ? 8.149 -21.829 -0.673 1.00 95.00 179 GLU A O 1
ATOM 1400 N N . GLU A 1 180 ? 8.305 -23.495 0.807 1.00 95.50 180 GLU A N 1
ATOM 1401 C CA . GLU A 1 180 ? 8.797 -24.498 -0.135 1.00 95.50 180 GLU A CA 1
ATOM 1402 C C . GLU A 1 180 ? 7.736 -24.856 -1.178 1.00 95.50 180 GLU A C 1
ATOM 1404 O O . GLU A 1 180 ? 8.054 -24.936 -2.365 1.00 95.50 180 GLU A O 1
ATOM 1409 N N . ALA A 1 181 ? 6.471 -25.000 -0.768 1.00 94.88 181 ALA A N 1
ATOM 1410 C CA . ALA A 1 181 ? 5.350 -25.195 -1.684 1.00 94.88 181 ALA A CA 1
ATOM 1411 C C . ALA A 1 181 ? 5.155 -23.973 -2.589 1.00 94.88 181 ALA A C 1
ATOM 1413 O O . ALA A 1 181 ? 4.950 -24.132 -3.791 1.00 94.88 181 ALA A O 1
ATOM 1414 N N . ALA A 1 182 ? 5.291 -22.762 -2.038 1.00 94.94 182 ALA A N 1
ATOM 1415 C CA . ALA A 1 182 ? 5.209 -21.532 -2.820 1.00 94.94 182 ALA A CA 1
ATOM 1416 C C . ALA A 1 182 ? 6.322 -21.456 -3.880 1.00 94.94 182 ALA A C 1
ATOM 1418 O O . ALA A 1 182 ? 6.052 -21.127 -5.034 1.00 94.94 182 ALA A O 1
ATOM 1419 N N . ARG A 1 183 ? 7.562 -21.822 -3.527 1.00 93.88 183 ARG A N 1
ATOM 1420 C CA . ARG A 1 183 ? 8.683 -21.886 -4.479 1.00 93.88 183 ARG A CA 1
ATOM 1421 C C . ARG A 1 183 ? 8.482 -22.959 -5.537 1.00 93.88 183 ARG A C 1
ATOM 1423 O O . ARG A 1 183 ? 8.743 -22.702 -6.706 1.00 93.88 183 ARG A O 1
ATOM 1430 N N . ALA A 1 184 ? 8.011 -24.141 -5.147 1.00 94.75 184 ALA A N 1
ATOM 1431 C CA . ALA A 1 184 ? 7.749 -25.229 -6.082 1.00 94.75 184 ALA A CA 1
ATOM 1432 C C . ALA A 1 184 ? 6.683 -24.848 -7.123 1.00 94.75 184 ALA A C 1
ATOM 1434 O O . ALA A 1 184 ? 6.840 -25.172 -8.296 1.00 94.75 184 ALA A O 1
ATOM 1435 N N . ALA A 1 185 ? 5.643 -24.115 -6.713 1.00 93.44 185 ALA A N 1
ATOM 1436 C CA . ALA A 1 185 ? 4.583 -23.653 -7.607 1.00 93.44 185 ALA A CA 1
ATOM 1437 C C . ALA A 1 185 ? 5.012 -22.509 -8.550 1.00 93.44 185 ALA A C 1
ATOM 1439 O O . ALA A 1 185 ? 4.400 -22.333 -9.598 1.00 93.44 185 ALA A O 1
ATOM 1440 N N . ASN A 1 186 ? 6.059 -21.748 -8.208 1.00 93.06 186 ASN A N 1
ATOM 1441 C CA . ASN A 1 186 ? 6.465 -20.529 -8.923 1.00 93.06 186 ASN A CA 1
ATOM 1442 C C . ASN A 1 186 ? 7.912 -20.601 -9.452 1.00 93.06 186 ASN A C 1
ATOM 1444 O O . ASN A 1 186 ? 8.672 -19.640 -9.342 1.00 93.06 186 ASN A O 1
ATOM 1448 N N . ASN A 1 187 ? 8.325 -21.748 -10.004 1.00 89.12 187 ASN A N 1
ATOM 1449 C CA . ASN A 1 187 ? 9.645 -21.935 -10.635 1.00 89.12 187 ASN A CA 1
ATOM 1450 C C . ASN A 1 187 ? 10.844 -21.554 -9.732 1.00 89.12 187 ASN A C 1
ATOM 1452 O O . ASN A 1 187 ? 11.855 -21.025 -10.188 1.00 89.12 187 ASN A O 1
ATOM 1456 N N . GLY A 1 188 ? 10.735 -21.800 -8.423 1.00 89.12 188 GLY A N 1
ATOM 1457 C CA . GLY A 1 188 ? 11.754 -21.488 -7.413 1.00 89.12 188 GLY A CA 1
ATOM 1458 C C . GLY A 1 188 ? 11.660 -20.079 -6.809 1.00 89.12 188 GLY A C 1
ATOM 1459 O O . GLY A 1 188 ? 12.258 -19.821 -5.753 1.00 89.12 188 GLY A O 1
ATOM 1460 N N . ALA A 1 189 ? 10.886 -19.176 -7.419 1.00 90.75 189 ALA A N 1
ATOM 1461 C CA . ALA A 1 189 ? 10.625 -17.846 -6.882 1.00 90.75 189 ALA A CA 1
ATOM 1462 C C . ALA A 1 189 ? 9.612 -17.915 -5.729 1.00 90.75 189 ALA A C 1
ATOM 1464 O O . ALA A 1 189 ? 8.662 -18.687 -5.763 1.00 90.75 189 ALA A O 1
ATOM 1465 N N . LEU A 1 190 ? 9.814 -17.107 -4.687 1.00 93.88 190 LEU A N 1
ATOM 1466 C CA . LEU A 1 190 ? 8.876 -16.997 -3.568 1.00 93.88 190 LEU A CA 1
ATOM 1467 C C . LEU A 1 190 ? 8.081 -15.694 -3.716 1.00 93.88 190 LEU A C 1
ATOM 1469 O O . LEU A 1 190 ? 8.688 -14.625 -3.586 1.00 93.88 190 LEU A O 1
ATOM 1473 N N . PRO A 1 191 ? 6.758 -15.752 -3.954 1.00 94.88 191 PRO A N 1
ATOM 1474 C CA . PRO A 1 191 ? 5.910 -14.570 -3.901 1.00 94.88 191 PRO A CA 1
ATOM 1475 C C . PRO A 1 191 ? 5.986 -13.924 -2.506 1.00 94.88 191 PRO A C 1
ATOM 1477 O O . PRO A 1 191 ? 5.728 -14.601 -1.507 1.00 94.88 191 PRO A O 1
ATOM 1480 N N . PRO A 1 192 ? 6.365 -12.638 -2.387 1.00 95.12 192 PRO A N 1
ATOM 1481 C CA . PRO A 1 192 ? 6.399 -11.966 -1.095 1.00 95.12 192 PRO A CA 1
ATOM 1482 C C . PRO A 1 192 ? 4.984 -11.760 -0.540 1.00 95.12 192 PRO A C 1
ATOM 1484 O O . PRO A 1 192 ? 4.038 -11.524 -1.293 1.00 95.12 192 PRO A O 1
ATOM 1487 N N . ASP A 1 193 ? 4.861 -11.781 0.788 1.00 96.25 193 ASP A N 1
ATOM 1488 C CA . ASP A 1 193 ? 3.636 -11.376 1.486 1.00 96.25 193 ASP A CA 1
ATOM 1489 C C . ASP A 1 193 ? 3.354 -9.885 1.245 1.00 96.25 193 ASP A C 1
ATOM 1491 O O . ASP A 1 193 ? 4.252 -9.042 1.366 1.00 96.25 193 ASP A O 1
ATOM 1495 N N . LEU A 1 194 ? 2.107 -9.560 0.896 1.00 97.06 194 LEU A N 1
ATOM 1496 C CA . LEU A 1 194 ? 1.740 -8.211 0.459 1.00 97.06 194 LEU A CA 1
ATOM 1497 C C . LEU A 1 194 ? 1.307 -7.281 1.596 1.00 97.06 194 LEU A C 1
ATOM 1499 O O . LEU A 1 194 ? 1.127 -6.092 1.353 1.00 97.06 194 LEU A O 1
ATOM 1503 N N . SER A 1 195 ? 1.206 -7.763 2.837 1.00 95.88 195 SER A N 1
ATOM 1504 C CA . SER A 1 195 ? 0.655 -6.973 3.950 1.00 95.88 195 SER A CA 1
ATOM 1505 C C . SER A 1 195 ? 1.385 -5.648 4.188 1.00 95.88 195 SER A C 1
ATOM 1507 O O . SER A 1 195 ? 0.772 -4.662 4.567 1.00 95.88 195 SER A O 1
ATOM 1509 N N . VAL A 1 196 ? 2.708 -5.622 3.995 1.00 96.06 196 VAL A N 1
ATOM 1510 C CA . VAL A 1 196 ? 3.556 -4.438 4.238 1.00 96.06 196 VAL A CA 1
ATOM 1511 C C . VAL A 1 196 ? 4.435 -4.095 3.037 1.00 96.06 196 VAL A C 1
ATOM 1513 O O . VAL A 1 196 ? 5.437 -3.392 3.170 1.00 96.06 196 VAL A O 1
ATOM 1516 N N . ILE A 1 197 ? 4.089 -4.596 1.848 1.00 96.44 197 ILE A N 1
ATOM 1517 C CA . ILE A 1 197 ? 4.963 -4.512 0.670 1.00 96.44 197 ILE A CA 1
ATOM 1518 C C . ILE A 1 197 ? 5.248 -3.068 0.241 1.00 96.44 197 ILE A C 1
ATOM 1520 O O . ILE A 1 197 ? 6.371 -2.766 -0.160 1.00 96.44 197 ILE A O 1
ATOM 1524 N N . VAL A 1 198 ? 4.274 -2.169 0.421 1.00 96.31 198 VAL A N 1
ATOM 1525 C CA . VAL A 1 198 ? 4.401 -0.727 0.152 1.00 96.31 198 VAL A CA 1
ATOM 1526 C C . VAL A 1 198 ? 5.485 -0.088 1.022 1.00 96.31 198 VAL A C 1
ATOM 1528 O O . VAL A 1 198 ? 6.201 0.794 0.568 1.00 96.31 198 VAL A O 1
ATOM 1531 N N . LEU A 1 199 ? 5.660 -0.542 2.265 1.00 95.00 199 LEU A N 1
ATOM 1532 C CA . LEU A 1 199 ? 6.699 -0.019 3.163 1.00 95.00 199 LEU A CA 1
ATOM 1533 C C . LEU A 1 199 ? 8.015 -0.779 3.048 1.00 95.00 199 LEU A C 1
ATOM 1535 O O . LEU A 1 199 ? 9.071 -0.249 3.384 1.00 95.00 199 LEU A O 1
ATOM 1539 N N . ALA A 1 200 ? 7.960 -2.016 2.561 1.00 95.12 200 ALA A N 1
ATOM 1540 C CA . ALA A 1 200 ? 9.120 -2.873 2.378 1.00 95.12 200 ALA A CA 1
ATOM 1541 C C . ALA A 1 200 ? 9.902 -2.583 1.083 1.00 95.12 200 ALA A C 1
ATOM 1543 O O . ALA A 1 200 ? 10.895 -3.265 0.811 1.00 95.12 200 ALA A O 1
ATOM 1544 N N . ARG A 1 201 ? 9.455 -1.638 0.246 1.00 93.44 201 ARG A N 1
ATOM 1545 C CA . ARG A 1 201 ? 10.110 -1.260 -1.014 1.00 93.44 201 ARG A CA 1
ATOM 1546 C C . ARG A 1 201 ? 10.317 0.246 -1.096 1.00 93.44 201 ARG A C 1
ATOM 1548 O O . ARG A 1 201 ? 9.450 1.032 -0.725 1.00 93.44 201 ARG A O 1
ATOM 1555 N N . HIS A 1 202 ? 11.472 0.648 -1.620 1.00 92.12 202 HIS A N 1
ATOM 1556 C CA . HIS A 1 202 ? 11.731 2.048 -1.942 1.00 92.12 202 HIS A CA 1
ATOM 1557 C C . HIS A 1 202 ? 10.782 2.514 -3.053 1.00 92.12 202 HIS A C 1
ATOM 1559 O O . HIS A 1 202 ? 10.466 1.752 -3.959 1.00 92.12 202 HIS A O 1
ATOM 1565 N N . GLY A 1 203 ? 10.293 3.750 -2.954 1.00 91.69 203 GLY A N 1
ATOM 1566 C CA . GLY A 1 203 ? 9.245 4.278 -3.837 1.00 91.69 203 GLY A CA 1
ATOM 1567 C C . GLY A 1 203 ? 7.822 3.833 -3.472 1.00 91.69 203 GLY A C 1
ATOM 1568 O O . GLY A 1 203 ? 6.870 4.458 -3.919 1.00 91.69 203 GLY A O 1
ATOM 1569 N N . GLY A 1 204 ? 7.660 2.807 -2.630 1.00 94.56 204 GLY A N 1
ATOM 1570 C CA . GLY A 1 204 ? 6.375 2.356 -2.099 1.00 94.56 204 GLY A CA 1
ATOM 1571 C C . GLY A 1 204 ? 5.288 2.159 -3.152 1.00 94.56 204 GLY A C 1
ATOM 1572 O O . GLY A 1 204 ? 5.407 1.304 -4.026 1.00 94.56 204 GLY A O 1
ATOM 1573 N N . GLU A 1 205 ? 4.215 2.935 -3.056 1.00 95.88 205 GLU A N 1
ATOM 1574 C CA . GLU A 1 205 ? 3.074 2.872 -3.974 1.00 95.88 205 GLU A CA 1
ATOM 1575 C C . GLU A 1 205 ? 3.423 3.246 -5.417 1.00 95.88 205 GLU A C 1
ATOM 1577 O O . GLU A 1 205 ? 2.990 2.557 -6.341 1.00 95.88 205 GLU A O 1
ATOM 1582 N N . ASP A 1 206 ? 4.288 4.245 -5.625 1.00 96.94 206 ASP A N 1
ATOM 1583 C CA . ASP A 1 206 ? 4.766 4.624 -6.961 1.00 96.94 206 ASP A CA 1
ATOM 1584 C C . ASP A 1 206 ? 5.533 3.472 -7.626 1.00 96.94 206 ASP A C 1
ATOM 1586 O O . ASP A 1 206 ? 5.397 3.218 -8.829 1.00 96.94 206 ASP A O 1
ATOM 1590 N N . TYR A 1 207 ? 6.321 2.746 -6.826 1.00 95.88 207 TYR A N 1
ATOM 1591 C CA . TYR A 1 207 ? 7.067 1.575 -7.277 1.00 95.88 207 TYR A CA 1
ATOM 1592 C C . TYR A 1 207 ? 6.129 0.443 -7.690 1.00 95.88 207 TYR A C 1
ATOM 1594 O O . TYR A 1 207 ? 6.268 -0.089 -8.787 1.00 95.88 207 TYR A O 1
ATOM 1602 N N . ILE A 1 208 ? 5.154 0.088 -6.850 1.00 96.06 208 ILE A N 1
ATOM 1603 C CA . ILE A 1 208 ? 4.248 -1.033 -7.139 1.00 96.06 208 ILE A CA 1
ATOM 1604 C C . ILE A 1 208 ? 3.360 -0.711 -8.342 1.00 96.06 208 ILE A C 1
ATOM 1606 O O . ILE A 1 208 ? 3.171 -1.568 -9.203 1.00 96.06 208 ILE A O 1
ATOM 1610 N N . PHE A 1 209 ? 2.869 0.523 -8.456 1.00 97.12 209 PHE A N 1
ATOM 1611 C CA . PHE A 1 209 ? 2.087 0.945 -9.616 1.00 97.12 209 PHE A CA 1
ATOM 1612 C C . PHE A 1 209 ? 2.889 0.844 -10.916 1.00 97.12 209 PHE A C 1
ATOM 1614 O O . PHE A 1 209 ? 2.416 0.268 -11.899 1.00 97.12 209 PHE A O 1
ATOM 1621 N N . SER A 1 210 ? 4.127 1.348 -10.907 1.00 95.81 210 SER A N 1
ATOM 1622 C CA . SER A 1 210 ? 5.028 1.264 -12.062 1.00 95.81 210 SER A CA 1
ATOM 1623 C C . SER A 1 210 ? 5.409 -0.180 -12.380 1.00 95.81 210 SER A C 1
ATOM 1625 O O . SER A 1 210 ? 5.479 -0.554 -13.544 1.00 95.81 210 SER A O 1
ATOM 1627 N N . LEU A 1 211 ? 5.586 -1.027 -11.363 1.00 94.94 211 LEU A N 1
ATOM 1628 C CA . LEU A 1 211 ? 5.864 -2.448 -11.545 1.00 94.94 211 LEU A CA 1
ATOM 1629 C C . LEU A 1 211 ? 4.688 -3.166 -12.223 1.00 94.94 211 LEU A C 1
ATOM 1631 O O . LEU A 1 211 ? 4.895 -3.931 -13.156 1.00 94.94 211 LEU A O 1
ATOM 1635 N N . LEU A 1 212 ? 3.452 -2.916 -11.792 1.00 95.31 212 LEU A N 1
ATOM 1636 C CA . LEU A 1 212 ? 2.271 -3.592 -12.339 1.00 95.31 212 LEU A CA 1
ATOM 1637 C C . LEU A 1 212 ? 1.909 -3.130 -13.759 1.00 95.31 212 LEU A C 1
ATOM 1639 O O . LEU A 1 212 ? 1.379 -3.915 -14.545 1.00 95.31 212 LEU A O 1
ATOM 1643 N N . THR A 1 213 ? 2.189 -1.870 -14.090 1.00 95.56 213 THR A N 1
ATOM 1644 C CA . THR A 1 213 ? 1.856 -1.273 -15.396 1.00 95.56 213 THR A CA 1
ATOM 1645 C C . THR A 1 213 ? 3.025 -1.257 -16.384 1.00 95.56 213 THR A C 1
ATOM 1647 O O . THR A 1 213 ? 2.806 -1.096 -17.579 1.00 95.56 213 THR A O 1
ATOM 1650 N N . GLY A 1 214 ? 4.256 -1.454 -15.910 1.00 93.44 214 GLY A N 1
ATOM 1651 C CA . GLY A 1 214 ? 5.487 -1.317 -16.692 1.00 93.44 214 GLY A CA 1
ATOM 1652 C C . GLY A 1 214 ? 5.993 -2.591 -17.367 1.00 93.44 214 GLY A C 1
ATOM 1653 O O . GLY A 1 214 ? 7.138 -2.607 -17.811 1.00 93.44 214 GLY A O 1
ATOM 1654 N N . TYR A 1 215 ? 5.194 -3.660 -17.436 1.00 93.56 215 TYR A N 1
ATOM 1655 C CA . TYR A 1 215 ? 5.573 -4.855 -18.195 1.00 93.56 21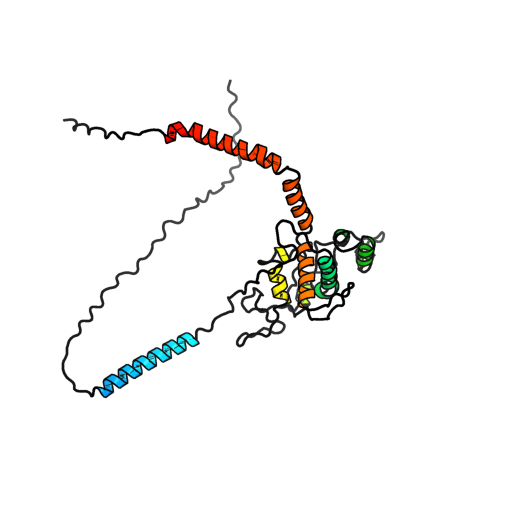5 TYR A CA 1
ATOM 1656 C C . TYR A 1 215 ? 5.743 -4.513 -19.678 1.00 93.56 215 TYR A C 1
ATOM 1658 O O . TYR A 1 215 ? 4.859 -3.922 -20.296 1.00 93.56 215 TYR A O 1
ATOM 1666 N N . MET A 1 216 ? 6.888 -4.885 -20.246 1.00 90.69 216 MET A N 1
ATOM 1667 C CA . MET A 1 216 ? 7.208 -4.644 -21.651 1.00 90.69 216 MET A CA 1
ATOM 1668 C C . MET A 1 216 ? 8.104 -5.754 -22.195 1.00 90.69 216 MET A C 1
ATOM 1670 O O . MET A 1 216 ? 8.722 -6.497 -21.433 1.00 90.69 216 MET A O 1
ATOM 1674 N N . GLU A 1 217 ? 8.187 -5.848 -23.519 1.00 90.12 217 GLU A N 1
ATOM 1675 C CA . GLU A 1 217 ? 9.092 -6.790 -24.175 1.00 90.12 217 GLU A CA 1
ATOM 1676 C C . GLU A 1 217 ? 10.557 -6.444 -23.872 1.00 90.12 217 GLU A C 1
ATOM 1678 O O . GLU A 1 217 ? 10.919 -5.266 -23.751 1.00 90.12 217 GLU A O 1
ATOM 1683 N N . ALA A 1 218 ? 11.401 -7.470 -23.747 1.00 88.81 218 ALA A N 1
ATOM 1684 C CA . ALA A 1 218 ? 12.810 -7.276 -23.441 1.00 88.81 218 ALA A CA 1
ATOM 1685 C C . ALA A 1 218 ? 13.502 -6.468 -24.559 1.00 88.81 218 ALA A C 1
ATOM 1687 O O . ALA A 1 218 ? 13.349 -6.783 -25.743 1.00 88.81 218 ALA A O 1
ATOM 1688 N N . PRO A 1 219 ? 14.283 -5.424 -24.225 1.00 87.00 219 PRO A N 1
ATOM 1689 C CA . PRO A 1 219 ? 15.033 -4.679 -25.224 1.00 87.00 219 PRO A CA 1
ATOM 1690 C C . PRO A 1 219 ? 16.103 -5.570 -25.869 1.00 87.00 219 PRO A C 1
ATOM 1692 O O . PRO A 1 219 ? 16.589 -6.536 -25.275 1.00 87.00 219 PRO A O 1
ATOM 1695 N N . ALA A 1 220 ? 16.505 -5.220 -27.093 1.00 85.75 220 ALA A N 1
ATOM 1696 C CA . ALA A 1 220 ? 17.493 -5.987 -27.844 1.00 85.75 220 ALA A CA 1
ATOM 1697 C C . ALA A 1 220 ? 18.787 -6.195 -27.033 1.00 85.75 220 ALA A C 1
ATOM 1699 O O . ALA A 1 220 ? 19.398 -5.237 -26.561 1.00 85.75 220 ALA A O 1
ATOM 1700 N N . GLY A 1 221 ? 19.209 -7.455 -26.895 1.00 83.31 221 GLY A N 1
ATOM 1701 C CA . GLY A 1 221 ? 20.417 -7.845 -26.160 1.00 83.31 221 GLY A CA 1
ATOM 1702 C C . GLY A 1 221 ? 20.181 -8.352 -24.732 1.00 83.31 221 GLY A C 1
ATOM 1703 O O . GLY A 1 221 ? 21.113 -8.898 -24.144 1.00 83.31 221 GLY A O 1
ATOM 170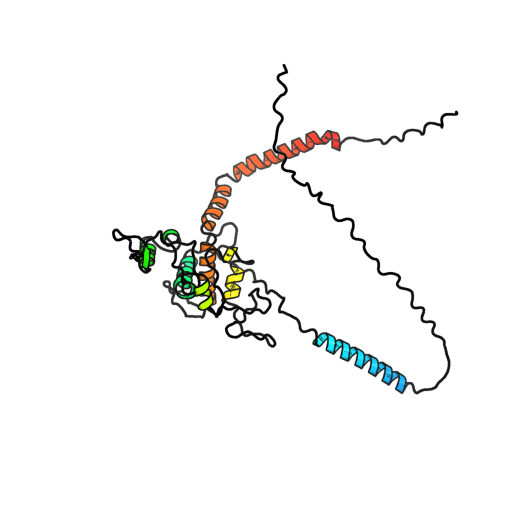4 N N . VAL A 1 222 ? 18.963 -8.244 -24.187 1.00 83.44 222 VAL A N 1
ATOM 1705 C CA . VAL A 1 222 ? 18.598 -8.862 -22.901 1.00 83.44 222 VAL A CA 1
ATOM 1706 C C . VAL A 1 222 ? 18.007 -10.247 -23.155 1.00 83.44 222 VAL A C 1
ATOM 1708 O O . VAL A 1 222 ? 16.946 -10.377 -23.755 1.00 83.44 222 VAL A O 1
ATOM 1711 N N . VAL A 1 223 ? 18.700 -11.290 -22.696 1.00 84.75 223 VAL A N 1
ATOM 1712 C CA . VAL A 1 223 ? 18.204 -12.673 -22.740 1.00 84.75 223 VAL A CA 1
ATOM 1713 C C . VAL A 1 223 ? 17.650 -13.028 -21.365 1.00 84.75 223 VAL A C 1
ATOM 1715 O O . VAL A 1 223 ? 18.377 -12.983 -20.371 1.00 84.75 223 VAL A O 1
ATOM 1718 N N . LEU A 1 224 ? 16.362 -13.359 -21.308 1.00 86.81 224 LEU A N 1
ATOM 1719 C CA . LEU A 1 224 ? 15.692 -13.808 -20.089 1.00 86.81 224 LEU A CA 1
ATOM 1720 C C . LEU A 1 224 ? 15.835 -15.325 -19.943 1.00 86.81 224 LEU A C 1
ATOM 1722 O O . LEU A 1 224 ? 15.875 -16.049 -20.936 1.00 86.81 224 LEU A O 1
ATOM 1726 N N . ALA A 1 225 ? 15.905 -15.801 -18.701 1.00 86.50 225 ALA A N 1
ATOM 1727 C CA . ALA A 1 225 ? 15.774 -17.227 -18.423 1.00 86.50 225 ALA A CA 1
ATOM 1728 C C . ALA A 1 225 ? 14.323 -17.684 -18.642 1.00 86.50 225 ALA A C 1
ATOM 1730 O O . ALA A 1 225 ? 13.389 -16.892 -18.498 1.00 86.50 225 ALA A O 1
ATOM 1731 N N . ASP A 1 226 ? 14.141 -18.968 -18.947 1.00 84.62 226 ASP A N 1
ATOM 1732 C CA . ASP A 1 226 ? 12.817 -19.550 -19.166 1.00 84.62 226 ASP A CA 1
ATOM 1733 C C . ASP A 1 226 ? 11.905 -19.322 -17.948 1.00 84.62 226 ASP A C 1
ATOM 1735 O O . ASP A 1 226 ? 12.268 -19.623 -16.809 1.00 84.62 226 ASP A O 1
ATOM 1739 N N . GLY A 1 227 ? 10.716 -18.763 -18.191 1.00 85.19 227 GLY A N 1
ATOM 1740 C CA . GLY A 1 227 ? 9.743 -18.424 -17.146 1.00 85.19 227 GLY A CA 1
ATOM 1741 C C . GLY A 1 227 ? 9.978 -17.085 -16.432 1.00 85.19 227 GLY A C 1
ATOM 1742 O O . GLY A 1 227 ? 9.230 -16.766 -15.511 1.00 85.19 227 GLY A O 1
ATOM 1743 N N . MET A 1 228 ? 10.978 -16.296 -16.841 1.00 89.44 228 MET A N 1
ATOM 1744 C CA . MET A 1 228 ? 11.173 -14.920 -16.372 1.00 89.44 228 MET A CA 1
ATOM 1745 C C . MET A 1 228 ? 10.601 -13.921 -17.384 1.00 89.44 228 MET A C 1
ATOM 1747 O O . MET A 1 228 ? 10.713 -14.102 -18.594 1.00 89.44 228 MET A O 1
ATOM 1751 N N . HIS A 1 229 ? 10.033 -12.832 -16.882 1.00 91.69 229 HIS A N 1
ATOM 1752 C CA . HIS A 1 229 ? 9.476 -11.733 -17.664 1.00 91.69 229 HIS A CA 1
ATOM 1753 C C . HIS A 1 229 ? 10.325 -10.475 -17.498 1.00 91.69 229 HIS A C 1
ATOM 1755 O O . HIS A 1 229 ? 11.029 -10.326 -16.499 1.00 91.69 229 HIS A O 1
ATOM 1761 N N . PHE A 1 230 ? 10.270 -9.561 -18.465 1.00 92.19 230 PHE A N 1
ATOM 1762 C CA . PHE A 1 230 ? 11.009 -8.306 -18.381 1.00 92.19 230 PHE A CA 1
ATOM 1763 C C . PHE A 1 230 ? 10.149 -7.188 -17.786 1.00 92.19 230 PHE A C 1
ATOM 1765 O O . PHE A 1 230 ? 9.009 -6.954 -18.190 1.00 92.19 230 PHE A O 1
ATOM 1772 N N . ASN A 1 231 ? 10.722 -6.482 -16.817 1.00 92.75 231 ASN A N 1
ATOM 1773 C CA . ASN A 1 231 ? 10.167 -5.277 -16.235 1.00 92.75 231 ASN A CA 1
ATOM 1774 C C . ASN A 1 231 ? 11.304 -4.305 -15.873 1.00 92.75 231 ASN A C 1
ATOM 1776 O O . ASN A 1 231 ? 12.135 -4.633 -15.022 1.00 92.75 231 ASN A O 1
ATOM 1780 N N . PRO A 1 232 ? 11.340 -3.097 -16.461 1.00 90.06 232 PRO A N 1
ATOM 1781 C CA . PRO A 1 232 ? 12.429 -2.150 -16.253 1.00 90.06 232 PRO A CA 1
ATOM 1782 C C . PRO A 1 232 ? 12.466 -1.569 -14.832 1.00 90.06 232 PRO A C 1
ATOM 1784 O O . PRO A 1 232 ? 13.519 -1.118 -14.393 1.00 90.06 232 PRO A O 1
ATOM 1787 N N . TYR A 1 233 ? 11.344 -1.573 -14.104 1.00 90.75 233 TYR A N 1
ATOM 1788 C CA . TYR A 1 233 ? 11.285 -1.075 -12.728 1.00 90.75 233 TYR A CA 1
ATOM 1789 C C . TYR A 1 233 ? 11.783 -2.102 -11.707 1.00 90.75 233 TYR A C 1
ATOM 1791 O O . TYR A 1 233 ? 12.014 -1.748 -10.553 1.00 90.75 233 TYR A O 1
ATOM 1799 N N . PHE A 1 234 ? 11.936 -3.376 -12.084 1.00 90.62 234 PHE A N 1
ATOM 1800 C CA . PHE A 1 234 ? 12.356 -4.410 -11.146 1.00 90.62 234 PHE A CA 1
ATOM 1801 C C . PHE A 1 234 ? 13.863 -4.343 -10.861 1.00 90.62 234 PHE A C 1
ATOM 1803 O O . PHE A 1 234 ? 14.688 -4.317 -11.765 1.00 90.62 234 PHE A O 1
ATOM 1810 N N . VAL A 1 235 ? 14.218 -4.379 -9.574 1.00 78.25 235 VAL A N 1
ATOM 1811 C CA . VAL A 1 235 ? 15.577 -4.106 -9.058 1.00 78.25 235 VAL A CA 1
ATOM 1812 C C . VAL A 1 235 ? 16.572 -5.260 -9.297 1.00 78.25 235 VAL A C 1
ATOM 1814 O O . VAL A 1 235 ? 17.756 -5.150 -8.992 1.00 78.25 235 VAL A O 1
ATOM 1817 N N . SER A 1 236 ? 16.137 -6.406 -9.835 1.00 67.44 236 SER A N 1
ATOM 1818 C CA . SER A 1 236 ? 17.090 -7.435 -10.266 1.00 67.44 236 SER A CA 1
ATOM 1819 C C . SER A 1 236 ? 17.769 -6.912 -11.512 1.00 67.44 236 SER A C 1
ATOM 1821 O O . SER A 1 236 ? 17.115 -6.869 -12.538 1.00 67.44 236 SER A O 1
AT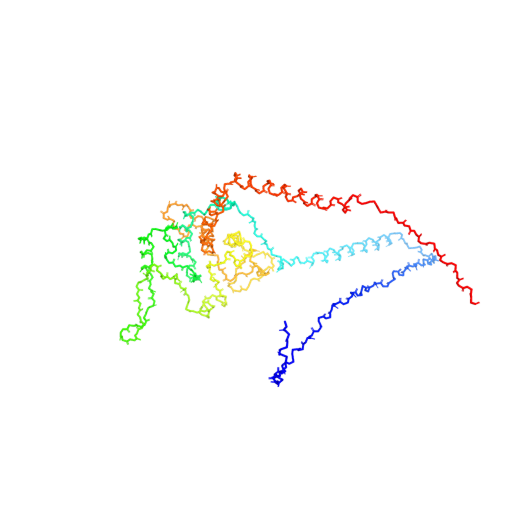OM 1823 N N . GLY A 1 237 ? 19.029 -6.494 -11.413 1.00 64.75 237 GLY A N 1
ATOM 1824 C CA . GLY A 1 237 ? 19.763 -5.758 -12.441 1.00 64.75 237 GLY A CA 1
ATOM 1825 C C . GLY A 1 237 ? 19.440 -6.052 -13.921 1.00 64.75 237 GLY A C 1
ATOM 1826 O O . GLY A 1 237 ? 19.391 -5.140 -14.729 1.00 64.75 237 GLY A O 1
ATOM 1827 N N . SER A 1 238 ? 19.116 -7.284 -14.313 1.00 70.12 238 SER A N 1
ATOM 1828 C CA . SER A 1 238 ? 18.653 -7.624 -15.670 1.00 70.12 238 SER A CA 1
ATOM 1829 C C . SER A 1 238 ? 17.207 -7.216 -16.035 1.00 70.12 238 SER A C 1
ATOM 1831 O O . SER A 1 238 ? 16.769 -7.507 -17.147 1.00 70.12 238 SER A O 1
ATOM 1833 N N . GLY A 1 239 ? 16.439 -6.605 -15.131 1.00 81.69 239 GLY A N 1
ATOM 1834 C CA . GLY A 1 239 ? 14.996 -6.371 -15.264 1.00 81.69 239 GLY A CA 1
ATOM 1835 C C . GLY A 1 239 ? 14.156 -7.655 -15.269 1.00 81.69 239 GLY A C 1
ATOM 1836 O O . GLY A 1 239 ? 12.984 -7.620 -15.630 1.00 81.69 239 GLY A O 1
ATOM 1837 N N . ALA A 1 240 ? 14.735 -8.807 -14.914 1.00 88.25 240 ALA A N 1
ATOM 1838 C CA . ALA A 1 240 ? 14.059 -10.100 -14.992 1.00 88.25 240 ALA A CA 1
ATOM 1839 C C . ALA A 1 240 ? 13.252 -10.389 -13.716 1.00 88.25 240 ALA A C 1
ATOM 1841 O O . ALA A 1 240 ? 13.819 -10.533 -12.631 1.00 88.25 240 ALA A O 1
ATOM 1842 N N . ILE A 1 241 ? 11.933 -10.523 -13.845 1.00 91.25 241 ILE A N 1
ATOM 1843 C CA . ILE A 1 241 ? 11.004 -10.850 -12.760 1.00 91.25 241 ILE A CA 1
ATOM 1844 C C . ILE A 1 241 ? 10.365 -12.226 -12.996 1.00 91.25 241 ILE A C 1
ATOM 1846 O O . ILE A 1 241 ? 9.940 -12.541 -14.099 1.00 91.25 241 ILE A O 1
ATOM 1850 N N . GLY A 1 242 ? 10.266 -13.052 -11.951 1.00 90.75 242 GLY A N 1
ATOM 1851 C CA . GLY A 1 242 ? 9.607 -14.371 -12.024 1.00 90.75 242 GLY A CA 1
ATOM 1852 C C . GLY A 1 242 ? 8.077 -14.322 -11.946 1.00 90.75 242 GLY A C 1
ATOM 1853 O O . GLY A 1 242 ? 7.430 -15.357 -11.846 1.00 90.75 242 GLY A O 1
ATOM 1854 N N . MET A 1 243 ? 7.497 -13.121 -11.928 1.00 93.50 243 MET A N 1
ATOM 1855 C CA . MET A 1 243 ? 6.057 -12.890 -11.900 1.00 93.50 243 MET A CA 1
ATOM 1856 C C . MET A 1 243 ? 5.590 -12.581 -13.321 1.00 93.50 243 MET A C 1
ATOM 1858 O O . MET A 1 243 ? 6.147 -11.699 -13.973 1.00 93.50 243 MET A O 1
ATOM 1862 N N . ALA A 1 244 ? 4.568 -13.292 -13.792 1.00 92.56 244 ALA A N 1
ATOM 1863 C CA . ALA A 1 244 ? 3.889 -12.947 -15.034 1.00 92.56 244 ALA A CA 1
ATOM 1864 C C . ALA A 1 244 ? 3.086 -11.651 -14.874 1.00 92.56 244 ALA A C 1
ATOM 1866 O O . ALA A 1 244 ? 2.706 -11.264 -13.765 1.00 92.56 244 ALA A O 1
ATOM 1867 N N . GLN A 1 245 ? 2.793 -10.980 -15.987 1.00 93.50 245 GLN A N 1
ATOM 1868 C CA . GLN A 1 245 ? 1.886 -9.839 -15.963 1.00 93.50 245 GLN A CA 1
ATOM 1869 C C . GLN A 1 245 ? 0.512 -10.295 -15.454 1.00 93.50 245 GLN A C 1
ATOM 1871 O O . GLN A 1 245 ? -0.171 -11.081 -16.103 1.00 93.50 245 GLN A O 1
ATOM 1876 N N . ALA A 1 246 ? 0.136 -9.817 -14.268 1.00 91.50 246 ALA A N 1
ATOM 1877 C CA . ALA A 1 246 ? -1.081 -10.249 -13.586 1.00 91.50 246 ALA A CA 1
ATOM 1878 C C . ALA A 1 2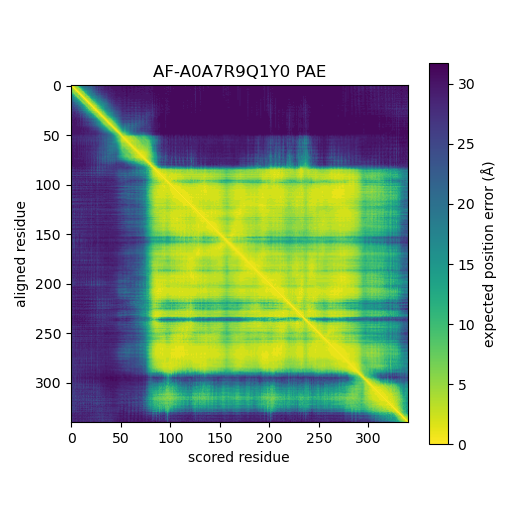46 ? -2.309 -9.403 -13.953 1.00 91.50 246 ALA A C 1
ATOM 1880 O O . ALA A 1 246 ? -3.431 -9.872 -13.821 1.00 91.50 246 ALA A O 1
ATOM 1881 N N . LEU A 1 247 ? -2.106 -8.154 -14.392 1.00 93.62 247 LEU A N 1
ATOM 1882 C CA . LEU A 1 247 ? -3.186 -7.215 -14.688 1.00 93.62 247 LEU A CA 1
ATOM 1883 C C . LEU A 1 247 ? -3.286 -6.951 -16.190 1.00 93.62 247 LEU A C 1
ATOM 1885 O O . LEU A 1 247 ? -2.334 -6.472 -16.815 1.00 93.62 247 LEU A O 1
ATOM 1889 N N . PHE A 1 248 ? -4.480 -7.193 -16.725 1.00 93.06 248 PHE A N 1
ATOM 1890 C CA . PHE A 1 248 ? -4.891 -6.848 -18.081 1.00 93.06 248 PHE A CA 1
ATOM 1891 C C . PHE A 1 248 ? -6.205 -6.061 -18.025 1.00 93.06 248 PHE A C 1
ATOM 1893 O O . PHE A 1 248 ? -6.948 -6.153 -17.047 1.00 93.06 248 PHE A O 1
ATOM 1900 N N . SER A 1 249 ? -6.477 -5.261 -19.055 1.00 91.56 249 SER A N 1
ATOM 1901 C CA . SER A 1 249 ? -7.748 -4.535 -19.155 1.00 91.56 249 SER A CA 1
ATOM 1902 C C . SER A 1 249 ? -8.923 -5.511 -19.253 1.00 91.56 249 SER A C 1
ATOM 1904 O O . SER A 1 249 ? -8.820 -6.514 -19.953 1.00 91.56 249 SER A O 1
ATOM 1906 N N . GLU A 1 250 ? -10.018 -5.188 -18.564 1.00 90.25 250 GLU A N 1
ATOM 1907 C CA . GLU A 1 250 ? -11.292 -5.926 -18.550 1.00 90.25 250 GLU A CA 1
ATOM 1908 C C . GLU A 1 250 ? -11.182 -7.365 -18.006 1.00 90.25 250 GLU A C 1
ATOM 1910 O O . GLU A 1 250 ? -11.986 -8.229 -18.334 1.00 90.25 250 GLU A O 1
ATOM 1915 N N . MET A 1 251 ? -10.185 -7.641 -17.155 1.00 89.00 251 MET A N 1
ATOM 1916 C CA . MET A 1 251 ? -10.042 -8.952 -16.502 1.00 89.00 251 MET A CA 1
ATOM 1917 C C . MET A 1 251 ? -11.094 -9.201 -15.412 1.00 89.00 251 MET A C 1
ATOM 1919 O O . MET A 1 251 ? -11.461 -10.349 -15.170 1.00 89.00 251 MET A O 1
ATOM 1923 N N . ILE A 1 252 ? -11.523 -8.143 -14.727 1.00 91.31 252 ILE A N 1
ATOM 1924 C CA . ILE A 1 252 ? -12.503 -8.198 -13.642 1.00 91.31 252 ILE A CA 1
ATOM 1925 C C . ILE A 1 252 ? -13.566 -7.130 -13.880 1.00 91.31 252 ILE A C 1
ATOM 1927 O O . ILE A 1 252 ? -13.248 -6.071 -14.418 1.00 91.31 252 ILE A O 1
ATOM 1931 N N . ASP A 1 253 ? -14.790 -7.382 -13.431 1.00 92.44 253 ASP A N 1
ATOM 1932 C CA . ASP A 1 253 ? -15.863 -6.391 -13.433 1.00 92.44 253 ASP A CA 1
ATOM 1933 C C . ASP A 1 253 ? -16.041 -5.839 -12.017 1.00 92.44 253 ASP A C 1
ATOM 1935 O O . ASP A 1 253 ? -16.241 -6.600 -11.069 1.00 92.44 253 ASP A O 1
ATOM 1939 N N . TYR A 1 254 ? -15.955 -4.517 -11.872 1.00 92.81 254 TYR A N 1
ATOM 1940 C CA . TYR A 1 254 ? -16.181 -3.857 -10.588 1.00 92.81 254 TYR A CA 1
ATOM 1941 C C . TYR A 1 254 ? -17.667 -3.823 -10.229 1.00 92.81 254 TYR A C 1
ATOM 1943 O O . TYR A 1 254 ? -18.517 -3.580 -11.088 1.00 92.81 254 TYR A O 1
ATOM 1951 N N . GLU A 1 255 ? -17.977 -3.949 -8.936 1.00 90.12 255 GLU A N 1
ATOM 1952 C CA . GLU A 1 255 ? -19.356 -3.851 -8.430 1.00 90.12 255 GLU A CA 1
ATOM 1953 C C . GLU A 1 255 ? -20.009 -2.485 -8.717 1.00 90.12 255 GLU A C 1
ATOM 1955 O O . GLU A 1 255 ? -21.225 -2.388 -8.880 1.00 90.12 255 GLU A O 1
ATOM 1960 N N . ASP A 1 256 ? -19.205 -1.420 -8.791 1.00 90.75 256 ASP A N 1
ATOM 1961 C CA . ASP A 1 256 ? -19.662 -0.041 -8.993 1.00 90.75 256 ASP A CA 1
ATOM 1962 C C . ASP A 1 256 ? -19.774 0.381 -10.470 1.00 90.75 256 ASP A C 1
ATOM 1964 O O . ASP A 1 256 ? -20.202 1.500 -10.766 1.00 90.75 256 ASP A O 1
ATOM 1968 N N . GLY A 1 257 ? -19.407 -0.505 -11.402 1.00 91.81 257 GLY A N 1
ATOM 1969 C CA . GLY A 1 257 ? -19.426 -0.236 -12.839 1.00 91.81 257 GLY A CA 1
ATOM 1970 C C . GLY A 1 257 ? -18.289 0.662 -13.342 1.00 91.81 257 GLY A C 1
ATOM 1971 O O . GLY A 1 257 ? -18.366 1.167 -14.465 1.00 91.81 257 GLY A O 1
ATOM 1972 N N . THR A 1 258 ? -17.230 0.886 -12.553 1.00 94.31 258 THR A N 1
ATOM 1973 C CA . THR A 1 258 ? -16.022 1.560 -13.050 1.00 94.31 258 THR A CA 1
ATOM 1974 C C . THR A 1 258 ? -15.413 0.761 -14.216 1.00 94.31 258 THR A C 1
ATOM 1976 O O . THR A 1 258 ? -15.334 -0.463 -14.142 1.00 94.31 258 THR A O 1
ATOM 1979 N N . PRO A 1 259 ? -14.911 1.403 -15.288 1.00 94.75 259 PRO A N 1
ATOM 1980 C CA . PRO A 1 259 ? -14.182 0.691 -16.334 1.00 94.75 259 PRO A CA 1
ATOM 1981 C C . PRO A 1 259 ? -12.879 0.077 -15.795 1.00 94.75 259 PRO A C 1
ATOM 1983 O O . PRO A 1 259 ? -11.953 0.786 -15.383 1.00 94.75 259 PRO A O 1
ATOM 1986 N N . ALA A 1 260 ? -12.786 -1.249 -15.858 1.00 94.81 260 ALA A N 1
ATOM 1987 C CA . ALA A 1 260 ? -11.665 -2.053 -15.379 1.00 94.81 260 ALA A CA 1
ATOM 1988 C C . ALA A 1 260 ? -10.441 -2.014 -16.314 1.00 94.81 260 ALA A C 1
ATOM 1990 O O . ALA A 1 260 ? -9.959 -3.028 -16.811 1.00 94.81 260 ALA A O 1
ATOM 1991 N N . THR A 1 261 ? -9.909 -0.823 -16.582 1.00 96.25 261 THR A N 1
ATOM 1992 C CA . THR A 1 261 ? -8.656 -0.670 -17.345 1.00 96.25 261 THR A CA 1
ATOM 1993 C C . THR A 1 261 ? -7.446 -1.091 -16.507 1.00 96.25 261 THR A C 1
ATOM 1995 O O . THR A 1 261 ? -7.449 -0.915 -15.291 1.00 96.25 261 THR A O 1
ATOM 1998 N N . GLN A 1 262 ? -6.371 -1.584 -17.136 1.00 95.00 262 GLN A N 1
ATOM 1999 C CA . GLN A 1 262 ? -5.164 -2.037 -16.421 1.00 95.00 262 GLN A CA 1
ATOM 2000 C C . GLN A 1 262 ? -4.624 -1.007 -15.409 1.00 95.00 262 GLN A C 1
ATOM 2002 O O . GLN A 1 262 ? -4.262 -1.361 -14.287 1.00 95.00 262 GLN A O 1
ATOM 2007 N N . SER A 1 263 ? -4.571 0.272 -15.789 1.00 95.62 263 SER A N 1
ATOM 2008 C CA . SER A 1 263 ? -4.099 1.347 -14.910 1.00 95.62 263 SER A CA 1
ATOM 2009 C C . SER A 1 263 ? -5.058 1.614 -13.749 1.00 95.62 263 SER A C 1
ATOM 2011 O O . SER A 1 263 ? -4.602 1.918 -12.648 1.00 95.62 263 SER A O 1
ATOM 2013 N N . GLN A 1 264 ? -6.368 1.463 -13.960 1.00 96.62 264 GLN A N 1
ATOM 2014 C CA . GLN A 1 264 ? -7.368 1.594 -12.904 1.00 96.62 264 GLN A CA 1
ATOM 2015 C C . GLN A 1 264 ? -7.259 0.446 -11.892 1.00 96.62 264 GLN A C 1
ATOM 2017 O O . GLN A 1 264 ? -7.160 0.716 -10.695 1.00 96.62 264 GLN A O 1
ATOM 2022 N N . LEU A 1 265 ? -7.136 -0.800 -12.373 1.00 96.69 265 LEU A N 1
ATOM 2023 C CA . LEU A 1 265 ? -6.878 -1.972 -11.527 1.00 96.69 265 LEU A CA 1
ATOM 2024 C C . LEU A 1 265 ? -5.614 -1.777 -10.680 1.00 96.69 265 LEU A C 1
ATOM 2026 O O . LEU A 1 265 ? -5.632 -1.980 -9.466 1.00 96.69 265 LEU A O 1
ATOM 2030 N N . ALA A 1 266 ? -4.525 -1.327 -11.316 1.00 97.06 266 ALA A N 1
ATOM 2031 C CA . ALA A 1 266 ? -3.252 -1.072 -10.650 1.00 97.06 266 ALA A CA 1
ATOM 2032 C C . ALA A 1 266 ? -3.359 0.045 -9.598 1.00 97.06 266 ALA A C 1
ATOM 2034 O O . ALA A 1 266 ? -2.795 -0.073 -8.513 1.00 97.06 266 ALA A O 1
ATOM 2035 N N . LYS A 1 267 ? -4.095 1.125 -9.883 1.00 97.31 267 LYS A N 1
ATOM 2036 C CA . LYS A 1 267 ? -4.313 2.220 -8.929 1.00 97.31 267 LYS A CA 1
ATOM 2037 C C . LYS A 1 267 ? -5.077 1.738 -7.695 1.00 97.31 267 LYS A C 1
ATOM 2039 O O . LYS A 1 267 ? -4.693 2.067 -6.571 1.00 97.31 267 LYS A O 1
ATOM 2044 N N . ASP A 1 268 ? -6.150 0.981 -7.899 1.00 97.62 268 ASP A N 1
ATOM 2045 C CA . ASP A 1 268 ? -7.017 0.542 -6.808 1.00 97.62 268 ASP A CA 1
ATOM 2046 C C . ASP A 1 268 ? -6.323 -0.499 -5.926 1.00 97.62 268 ASP A C 1
ATOM 2048 O O . ASP A 1 268 ? -6.297 -0.339 -4.705 1.00 97.62 268 ASP A O 1
ATOM 2052 N N . VAL A 1 269 ? -5.652 -1.498 -6.516 1.00 97.25 269 VAL A N 1
ATOM 2053 C CA . VAL A 1 269 ? -4.895 -2.486 -5.729 1.00 97.25 269 VAL A CA 1
ATOM 2054 C C . VAL A 1 269 ? -3.760 -1.830 -4.946 1.00 97.25 269 VAL A C 1
ATOM 2056 O O . VAL A 1 269 ? -3.562 -2.152 -3.779 1.00 97.25 269 VAL A O 1
ATOM 2059 N N . VAL A 1 270 ? -3.047 -0.861 -5.527 1.00 97.69 270 VAL A N 1
ATOM 2060 C CA . VAL A 1 270 ? -1.982 -0.141 -4.815 1.00 97.69 270 VAL A CA 1
ATOM 2061 C C . VAL A 1 270 ? -2.550 0.678 -3.660 1.00 97.69 270 VAL A C 1
ATOM 2063 O O . VAL A 1 270 ? -1.980 0.654 -2.574 1.00 97.69 270 VAL A O 1
ATOM 2066 N N . THR A 1 271 ? -3.701 1.327 -3.844 1.00 97.69 271 THR A N 1
ATOM 2067 C CA . THR A 1 271 ? -4.372 2.068 -2.763 1.00 97.69 271 THR A CA 1
ATOM 2068 C C . THR A 1 271 ? -4.785 1.131 -1.623 1.00 97.69 271 THR A C 1
ATOM 2070 O O . THR A 1 271 ? -4.560 1.445 -0.453 1.00 97.69 271 THR A O 1
ATOM 2073 N N . PHE A 1 272 ? -5.308 -0.056 -1.946 1.00 97.62 272 PHE A N 1
ATOM 2074 C CA . PHE A 1 272 ? -5.608 -1.096 -0.962 1.00 97.62 272 PHE A CA 1
ATOM 2075 C C . PHE A 1 272 ? -4.352 -1.603 -0.235 1.00 97.62 272 PHE A C 1
ATOM 2077 O O . PHE A 1 272 ? -4.360 -1.716 0.989 1.00 97.62 272 PHE A O 1
ATOM 2084 N N . LEU A 1 273 ? -3.248 -1.844 -0.949 1.00 97.56 273 LEU A N 1
ATOM 2085 C CA . LEU A 1 273 ? -1.978 -2.262 -0.345 1.00 97.56 273 LEU A CA 1
ATOM 2086 C C . LEU A 1 273 ? -1.363 -1.168 0.541 1.00 97.56 273 LEU A C 1
ATOM 2088 O O . LEU A 1 273 ? -0.773 -1.477 1.578 1.00 97.56 273 LEU A O 1
ATOM 2092 N N . SER A 1 274 ? -1.508 0.106 0.165 1.00 96.75 274 SER A N 1
ATOM 2093 C CA . SER A 1 274 ? -1.064 1.245 0.977 1.00 96.75 274 SER A CA 1
ATOM 2094 C C . SER A 1 274 ? -1.857 1.335 2.276 1.00 96.75 274 SER A C 1
ATOM 2096 O O . SER A 1 274 ? -1.268 1.559 3.336 1.00 96.75 274 SER A O 1
ATOM 2098 N N . TRP A 1 275 ? -3.169 1.094 2.213 1.00 97.12 275 TRP A N 1
ATOM 2099 C CA . TRP A 1 275 ? -4.011 0.977 3.399 1.00 97.12 275 TRP A CA 1
ATOM 2100 C C . TRP A 1 275 ? -3.636 -0.239 4.257 1.00 97.12 275 TRP A C 1
ATOM 2102 O O . TRP A 1 275 ? -3.449 -0.087 5.460 1.00 97.12 275 TRP A O 1
ATOM 2112 N N . ALA A 1 276 ? -3.449 -1.418 3.658 1.00 96.44 276 ALA A N 1
ATOM 2113 C CA . ALA A 1 276 ? -3.081 -2.638 4.379 1.00 96.44 276 ALA A CA 1
ATOM 2114 C C . ALA A 1 276 ? -1.759 -2.476 5.152 1.00 96.44 276 ALA A C 1
ATOM 2116 O O . ALA A 1 276 ? -1.622 -2.965 6.274 1.00 96.44 276 ALA A O 1
ATOM 2117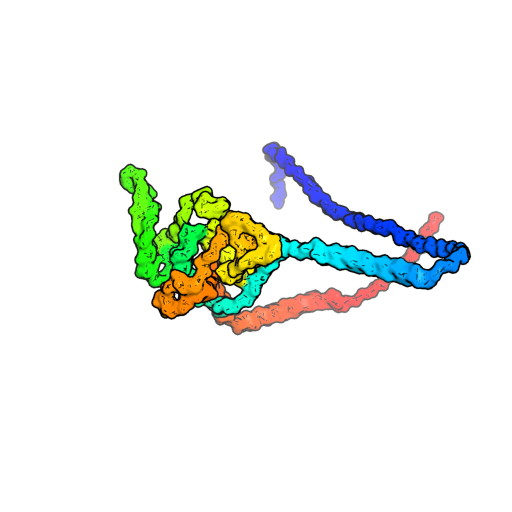 N N . ALA A 1 277 ? -0.806 -1.738 4.577 1.00 96.75 277 ALA A N 1
ATOM 2118 C CA . ALA A 1 277 ? 0.474 -1.461 5.211 1.00 96.75 277 ALA A CA 1
ATOM 2119 C C . ALA A 1 277 ? 0.415 -0.349 6.277 1.00 96.75 277 ALA A C 1
ATOM 2121 O O . ALA A 1 277 ? 1.256 -0.337 7.178 1.00 96.75 277 ALA A O 1
ATOM 2122 N N . GLN A 1 278 ? -0.529 0.594 6.171 1.00 95.00 278 GLN A N 1
ATOM 2123 C CA . GLN A 1 278 ? -0.718 1.716 7.103 1.00 95.00 278 GLN A CA 1
ATOM 2124 C C . GLN A 1 278 ? -2.208 1.941 7.425 1.00 95.00 278 GLN A C 1
ATOM 2126 O O . GLN A 1 278 ? -2.774 2.969 7.035 1.00 95.00 278 GLN A O 1
ATOM 2131 N N . PRO A 1 279 ? -2.869 1.037 8.167 1.00 94.81 279 PRO A N 1
ATOM 2132 C CA . PRO A 1 279 ? -4.286 1.195 8.496 1.00 94.81 279 PRO A CA 1
ATOM 2133 C C . PRO A 1 279 ? -4.544 2.423 9.386 1.00 94.81 279 PRO A C 1
ATOM 2135 O O . PRO A 1 279 ? -5.642 2.973 9.401 1.00 94.81 279 PRO A O 1
ATOM 2138 N N . GLU A 1 280 ? -3.530 2.905 10.110 1.00 94.12 280 GLU A N 1
ATOM 2139 C CA . GLU A 1 280 ? -3.617 4.091 10.956 1.00 94.12 280 GLU A CA 1
ATOM 2140 C C . GLU A 1 280 ? -3.512 5.418 10.189 1.00 94.12 280 GLU A C 1
ATOM 2142 O O . GLU A 1 280 ? -3.566 6.475 10.816 1.00 94.12 280 GLU A O 1
ATOM 2147 N N . TYR A 1 281 ? -3.339 5.406 8.863 1.00 93.50 281 TYR A N 1
ATOM 2148 C CA . TYR A 1 281 ? -3.037 6.595 8.055 1.00 93.50 281 TYR A CA 1
ATOM 2149 C C . TYR A 1 281 ? -4.016 7.754 8.269 1.00 93.50 281 TYR A C 1
ATOM 2151 O O . TYR A 1 281 ? -3.597 8.879 8.568 1.00 93.50 281 TYR A O 1
ATOM 2159 N N . ASP A 1 282 ? -5.315 7.471 8.164 1.00 92.62 282 ASP A N 1
ATOM 2160 C CA . ASP A 1 282 ? -6.368 8.479 8.278 1.00 92.62 282 ASP A CA 1
ATOM 2161 C C . ASP A 1 282 ? -6.492 8.979 9.712 1.00 92.62 282 ASP A C 1
ATOM 2163 O O . ASP A 1 282 ? -6.578 10.183 9.945 1.00 92.62 282 ASP A O 1
ATOM 2167 N N . THR A 1 283 ? -6.410 8.080 10.698 1.00 91.12 283 THR A N 1
ATOM 2168 C CA . THR A 1 283 ? -6.413 8.456 12.117 1.00 91.12 283 THR A CA 1
ATOM 2169 C C . THR A 1 283 ? -5.176 9.270 12.484 1.00 91.12 283 THR A C 1
ATOM 2171 O O . THR A 1 283 ? -5.295 10.250 13.210 1.00 91.12 283 THR A O 1
ATOM 2174 N N . ARG A 1 284 ? -3.996 8.935 11.957 1.00 91.12 284 ARG A N 1
ATOM 2175 C CA . ARG A 1 284 ? -2.738 9.663 12.172 1.00 91.12 284 ARG A CA 1
ATOM 2176 C C . ARG A 1 284 ? -2.813 11.071 11.598 1.00 91.12 284 ARG A C 1
ATOM 2178 O O . ARG A 1 284 ? -2.415 12.026 12.267 1.00 91.12 284 ARG A O 1
ATOM 2185 N N . LYS A 1 285 ? -3.328 11.226 10.377 1.00 89.88 285 LYS A N 1
ATOM 2186 C CA . LYS A 1 285 ? -3.503 12.547 9.758 1.00 89.88 285 LYS A CA 1
ATOM 2187 C C . LYS A 1 285 ? -4.599 13.347 10.434 1.00 89.88 285 LYS A C 1
ATOM 2189 O O . LYS A 1 285 ? -4.372 14.510 10.747 1.00 89.88 285 LYS A O 1
ATOM 2194 N N . LYS A 1 286 ? -5.734 12.723 10.744 1.00 87.88 286 LYS A N 1
ATOM 2195 C CA . LYS A 1 286 ? -6.799 13.351 11.522 1.00 87.88 286 LYS A CA 1
ATOM 2196 C C . LYS A 1 286 ? -6.283 13.801 12.882 1.00 87.88 286 LYS A C 1
ATOM 2198 O O . LYS A 1 286 ? -6.450 14.960 13.202 1.00 87.88 286 LYS A O 1
ATOM 2203 N N . ALA A 1 287 ? -5.560 12.964 13.622 1.00 85.06 287 ALA A N 1
ATOM 2204 C CA . ALA A 1 287 ? -4.931 13.347 14.884 1.00 85.06 287 ALA A CA 1
ATOM 2205 C C . ALA A 1 287 ? -3.901 14.469 14.699 1.00 85.06 287 ALA A C 1
ATOM 2207 O O . ALA A 1 287 ? -3.797 15.341 15.549 1.00 85.06 287 ALA A O 1
ATOM 2208 N N . SER A 1 288 ? -3.167 14.502 13.585 1.00 81.19 288 SER A N 1
ATOM 2209 C CA . SER A 1 288 ? -2.245 15.605 13.277 1.00 81.19 288 SER A CA 1
ATOM 2210 C C . SER A 1 288 ? -2.992 16.918 13.017 1.00 81.19 288 SER A C 1
ATOM 2212 O O . SER A 1 288 ? -2.556 17.972 13.480 1.00 81.19 288 SER A O 1
ATOM 2214 N N . ILE A 1 289 ? -4.134 16.865 12.323 1.00 80.75 289 ILE A N 1
ATOM 2215 C CA . ILE A 1 289 ? -5.026 18.010 12.093 1.00 80.75 289 ILE A CA 1
ATOM 2216 C C . ILE A 1 289 ? -5.716 18.421 13.393 1.00 80.75 289 ILE A C 1
ATOM 2218 O O . ILE A 1 289 ? -5.751 19.604 13.699 1.00 80.75 289 ILE A O 1
ATOM 2222 N N . ASP A 1 290 ? -6.224 17.473 14.172 1.00 73.56 290 ASP A N 1
ATOM 2223 C CA . ASP A 1 290 ? -6.903 17.684 15.449 1.00 73.56 290 ASP A CA 1
ATOM 2224 C C . ASP A 1 290 ? -5.926 18.236 16.486 1.00 73.56 290 ASP A C 1
ATOM 2226 O O . ASP A 1 290 ? -6.237 19.201 17.158 1.00 73.56 290 ASP A O 1
ATOM 2230 N N . VAL A 1 291 ? -4.691 17.745 16.582 1.00 68.12 291 VAL A N 1
ATOM 2231 C CA . VAL A 1 291 ? -3.670 18.372 17.437 1.00 68.12 291 VAL A CA 1
ATOM 2232 C C . VAL A 1 291 ? -3.342 19.778 16.936 1.00 68.12 291 VAL A C 1
ATOM 2234 O O . VAL A 1 291 ? -3.225 20.692 17.747 1.00 68.12 291 VAL A O 1
ATOM 2237 N N . SER A 1 292 ? -3.259 19.987 15.620 1.00 60.56 292 SER A N 1
ATOM 2238 C CA . SER A 1 292 ? -3.001 21.315 15.043 1.00 60.56 292 SER A CA 1
ATOM 2239 C C . SER A 1 292 ? -4.181 22.291 15.191 1.00 60.56 292 SER A C 1
ATOM 2241 O O . SER A 1 292 ? -3.962 23.505 15.199 1.00 60.56 292 SER A O 1
ATOM 2243 N N . SER A 1 293 ? -5.415 21.784 15.297 1.00 56.81 293 SER A N 1
ATOM 2244 C CA . SER A 1 293 ? -6.655 22.569 15.349 1.00 56.81 293 SER A CA 1
ATOM 2245 C C . SER A 1 293 ? -7.212 22.729 16.772 1.00 56.81 293 SER A C 1
ATOM 2247 O O . SER A 1 293 ? -7.700 23.807 17.112 1.00 56.81 293 SER A O 1
ATOM 2249 N N . VAL A 1 294 ? -7.086 21.703 17.621 1.00 54.50 294 VAL A N 1
ATOM 2250 C CA . VAL A 1 294 ? -7.612 21.610 18.996 1.00 54.50 294 VAL A CA 1
ATOM 2251 C C . VAL A 1 294 ? -6.588 22.031 20.054 1.00 54.50 294 VAL A C 1
ATOM 2253 O O . VAL A 1 294 ? -6.992 22.658 21.032 1.00 54.50 294 VAL A O 1
ATOM 2256 N N . VAL A 1 295 ? -5.273 21.808 19.875 1.00 51.44 295 VAL A N 1
ATOM 2257 C CA . VAL A 1 295 ? -4.272 22.615 20.608 1.00 51.44 295 VAL A CA 1
ATOM 2258 C C . VAL A 1 295 ? -4.248 23.928 19.860 1.00 51.44 295 VAL A C 1
ATOM 2260 O O . VAL A 1 295 ? -3.683 23.973 18.766 1.00 51.44 295 VAL A O 1
ATOM 2263 N N . PRO A 1 296 ? -4.935 24.981 20.330 1.00 56.56 296 PRO A N 1
ATOM 2264 C CA . PRO A 1 296 ? -5.388 25.970 19.383 1.00 56.56 296 PRO A CA 1
ATOM 2265 C C . PRO A 1 296 ? -4.135 26.612 18.830 1.00 56.56 296 PRO A C 1
ATOM 2267 O O . PRO A 1 296 ? -3.255 27.032 19.584 1.00 56.56 296 PRO A O 1
ATOM 2270 N N . THR A 1 297 ? -4.043 26.710 17.514 1.00 55.69 297 THR A N 1
ATOM 2271 C CA . THR A 1 297 ? -2.991 27.473 16.845 1.00 55.69 297 THR A CA 1
ATOM 2272 C C . THR A 1 297 ? -2.878 28.870 17.484 1.00 55.69 297 THR A C 1
ATOM 2274 O O . THR A 1 297 ? -1.799 29.434 17.595 1.00 55.69 297 THR A O 1
ATOM 2277 N N . ARG A 1 298 ? -3.981 29.367 18.064 1.00 53.62 298 ARG A N 1
ATOM 2278 C CA . ARG A 1 298 ? -4.052 30.525 18.958 1.00 53.62 298 ARG A CA 1
ATOM 2279 C C . ARG A 1 298 ? -3.212 30.407 20.246 1.00 53.62 298 ARG A C 1
ATOM 2281 O O . ARG A 1 298 ? -2.505 31.351 20.542 1.00 53.62 298 ARG A O 1
ATOM 2288 N N . TRP A 1 299 ? -3.218 29.302 20.993 1.00 54.41 299 TRP A N 1
ATOM 2289 C CA . TRP A 1 299 ? -2.386 29.102 22.197 1.00 54.41 299 TRP A CA 1
ATOM 2290 C C . TRP A 1 299 ? -0.935 28.735 21.876 1.00 54.41 299 TRP A C 1
ATOM 2292 O O . TRP A 1 299 ? -0.045 29.175 22.593 1.00 54.41 299 TRP A O 1
ATOM 2302 N N . VAL A 1 300 ? -0.653 28.011 20.786 1.00 60.81 300 VAL A N 1
ATOM 2303 C CA . VAL A 1 300 ? 0.738 27.820 20.325 1.00 60.81 300 VAL A CA 1
ATOM 2304 C C . VAL A 1 300 ? 1.338 29.169 19.916 1.00 60.81 300 VAL A C 1
ATOM 2306 O O . VAL A 1 300 ? 2.430 29.507 20.357 1.00 60.81 300 VAL A O 1
ATOM 2309 N N . LEU A 1 301 ? 0.613 30.011 19.173 1.00 62.22 301 LEU A N 1
ATOM 2310 C CA . LEU A 1 301 ? 1.073 31.369 18.858 1.00 62.22 301 LEU A CA 1
ATOM 2311 C C . LEU A 1 301 ? 1.105 32.284 20.103 1.00 62.22 301 LEU A C 1
ATOM 2313 O O . LEU A 1 301 ? 2.036 33.069 20.240 1.00 62.22 301 LEU A O 1
ATOM 2317 N N . LEU A 1 302 ? 0.153 32.171 21.039 1.00 64.00 302 LEU A N 1
ATOM 2318 C CA . LEU A 1 302 ? 0.096 32.997 22.260 1.00 64.00 302 LEU A CA 1
ATOM 2319 C C . LEU A 1 302 ? 1.024 32.537 23.393 1.00 64.00 302 LEU A C 1
ATOM 2321 O O . LEU A 1 302 ? 1.270 33.324 24.298 1.00 64.00 302 LEU A O 1
ATOM 2325 N N . ILE A 1 303 ? 1.536 31.303 23.378 1.00 72.44 303 ILE A N 1
ATOM 2326 C CA . ILE A 1 303 ? 2.459 30.785 24.401 1.00 72.44 303 ILE A CA 1
ATOM 2327 C C . ILE A 1 303 ? 3.831 30.505 23.796 1.00 72.44 303 ILE A C 1
ATOM 2329 O O . ILE A 1 303 ? 4.821 31.015 24.310 1.00 72.44 303 ILE A O 1
ATOM 2333 N N . MET A 1 304 ? 3.934 29.757 22.694 1.00 74.00 304 MET A N 1
ATOM 2334 C CA . MET A 1 304 ? 5.240 29.356 22.151 1.00 74.00 304 MET A CA 1
ATOM 2335 C C . MET A 1 304 ? 6.002 30.517 21.516 1.00 74.00 304 MET A C 1
ATOM 2337 O O . MET A 1 304 ? 7.213 30.586 21.702 1.00 74.00 304 MET A O 1
ATOM 2341 N N . ILE A 1 305 ? 5.344 31.457 20.821 1.00 81.25 305 ILE A N 1
ATOM 2342 C CA . ILE A 1 305 ? 6.038 32.644 20.281 1.00 81.25 305 ILE A CA 1
ATOM 2343 C C . ILE A 1 305 ? 6.539 33.567 21.400 1.00 81.25 305 ILE A C 1
ATOM 2345 O O . ILE A 1 305 ? 7.733 33.868 21.387 1.00 81.25 305 ILE A O 1
ATOM 2349 N N . PRO A 1 306 ? 5.727 34.013 22.380 1.00 86.50 306 PRO A N 1
ATOM 2350 C CA . PRO A 1 306 ? 6.244 34.844 23.464 1.00 86.50 306 PRO A CA 1
ATOM 2351 C C . PRO A 1 306 ? 7.199 34.084 24.385 1.00 86.50 306 PRO A C 1
ATOM 2353 O O . PRO A 1 306 ? 8.147 34.691 24.870 1.00 86.50 306 PRO A O 1
ATOM 2356 N N . MET A 1 307 ? 7.044 32.769 24.575 1.00 86.31 307 MET A N 1
ATOM 2357 C CA . MET A 1 307 ? 8.027 31.966 25.309 1.00 86.31 307 MET A CA 1
ATOM 2358 C C . MET A 1 307 ? 9.348 31.860 24.544 1.00 86.31 307 MET A C 1
ATOM 2360 O O . MET A 1 307 ? 10.405 32.048 25.137 1.00 86.31 307 MET A O 1
ATOM 2364 N N . LEU A 1 308 ? 9.324 31.650 23.225 1.00 89.94 308 LEU A N 1
ATOM 2365 C CA . LEU A 1 308 ? 10.529 31.692 22.397 1.00 89.94 308 LEU A CA 1
ATOM 2366 C C . LEU A 1 308 ? 11.145 33.099 22.386 1.00 89.94 308 LEU A C 1
ATOM 2368 O O . LEU A 1 308 ? 12.364 33.234 22.481 1.00 89.94 308 LEU A O 1
ATOM 2372 N N . ALA A 1 309 ? 10.337 34.157 22.330 1.00 91.44 309 ALA A N 1
ATOM 2373 C CA . ALA A 1 309 ? 10.800 35.538 22.429 1.00 91.44 309 ALA A CA 1
ATOM 2374 C C . ALA A 1 309 ? 11.442 35.817 23.798 1.00 91.44 309 ALA A C 1
ATOM 2376 O O . ALA A 1 309 ? 12.529 36.385 23.859 1.00 91.44 309 ALA A O 1
ATOM 2377 N N . LEU A 1 310 ? 10.841 35.343 24.891 1.00 94.56 310 LEU A N 1
ATOM 2378 C CA . LEU A 1 310 ? 11.379 35.468 26.242 1.00 94.56 310 LEU A CA 1
ATOM 2379 C C . LEU A 1 310 ? 12.672 34.667 26.406 1.00 94.56 310 LEU A C 1
ATOM 2381 O O . LEU A 1 310 ? 13.647 35.195 26.925 1.00 94.56 310 LEU A O 1
ATOM 2385 N N . LEU A 1 311 ? 12.726 33.427 25.918 1.00 95.12 311 LEU A N 1
ATOM 2386 C CA . LEU A 1 311 ? 13.928 32.591 25.961 1.00 95.12 311 LEU A CA 1
ATOM 2387 C C . LEU A 1 311 ? 15.055 33.186 25.116 1.00 95.12 311 LEU A C 1
ATOM 2389 O O . LEU A 1 311 ? 16.210 33.217 25.543 1.00 95.12 311 LEU A O 1
ATOM 2393 N N . THR A 1 312 ? 14.743 33.694 23.924 1.00 95.19 312 THR A N 1
ATOM 2394 C CA . THR A 1 312 ? 15.736 34.352 23.066 1.00 95.19 312 THR A CA 1
ATOM 2395 C C . THR A 1 312 ? 16.202 35.675 23.664 1.00 95.19 312 THR A C 1
ATOM 2397 O O . THR A 1 312 ? 17.403 35.954 23.621 1.00 95.19 312 THR A O 1
ATOM 2400 N N . PHE A 1 313 ? 15.305 36.450 24.275 1.00 96.56 313 PHE A N 1
ATOM 2401 C CA . PHE A 1 313 ? 15.638 37.649 25.038 1.00 96.56 313 PHE A CA 1
ATOM 2402 C C . PHE A 1 313 ? 16.534 37.313 26.231 1.00 96.56 313 PHE A C 1
ATOM 2404 O O . PHE A 1 313 ? 17.620 37.873 26.349 1.00 96.56 313 PHE A O 1
ATOM 2411 N N . TRP A 1 314 ? 16.153 36.335 27.051 1.00 96.00 314 TRP A N 1
ATOM 2412 C CA . TRP A 1 314 ? 16.904 35.890 28.224 1.00 96.00 314 TRP A CA 1
ATOM 2413 C C . TRP A 1 314 ? 18.293 35.376 27.843 1.00 96.00 314 TRP A C 1
ATOM 2415 O O . TRP A 1 314 ? 19.302 35.770 28.427 1.00 96.00 314 TRP A O 1
ATOM 2425 N N . LYS A 1 315 ? 18.377 34.575 26.776 1.00 96.88 315 LYS A N 1
ATOM 2426 C CA . LYS A 1 315 ? 19.648 34.120 26.209 1.00 96.88 315 LYS A CA 1
ATOM 2427 C C . LYS A 1 315 ? 20.508 35.293 25.739 1.00 96.88 315 LYS A C 1
ATOM 2429 O O . LYS A 1 315 ? 21.711 35.294 25.988 1.00 96.88 315 LYS A O 1
ATOM 2434 N N . ARG A 1 316 ? 19.930 36.291 25.058 1.00 94.38 316 ARG A N 1
ATOM 2435 C CA . ARG A 1 316 ? 20.656 37.502 24.630 1.00 94.38 316 ARG A CA 1
ATOM 2436 C C . ARG A 1 316 ? 21.096 38.354 25.823 1.00 94.38 316 ARG A C 1
ATOM 2438 O O . ARG A 1 316 ? 22.203 38.881 25.778 1.00 94.38 316 ARG A O 1
ATOM 2445 N N . HIS A 1 317 ? 20.286 38.435 26.875 1.00 95.31 317 HIS A N 1
ATOM 2446 C CA . HIS A 1 317 ? 20.593 39.160 28.103 1.00 95.31 317 HIS A CA 1
ATOM 2447 C C . HIS A 1 317 ? 21.763 38.517 28.859 1.00 95.31 317 HIS A C 1
ATOM 2449 O O . HIS A 1 317 ? 22.768 39.187 29.091 1.00 95.31 317 HIS A O 1
ATOM 2455 N N . LEU A 1 318 ? 21.710 37.209 29.137 1.00 95.38 318 LEU A N 1
ATOM 2456 C CA . LEU A 1 318 ? 22.800 36.478 29.801 1.00 95.38 318 LEU A CA 1
ATOM 2457 C C . LEU A 1 318 ? 24.116 36.547 29.015 1.00 95.38 318 LEU A C 1
ATOM 2459 O O . LEU A 1 318 ? 25.183 36.748 29.587 1.00 95.38 318 LEU A O 1
ATOM 2463 N N . TRP A 1 319 ? 24.046 36.417 27.687 1.00 95.56 319 TRP A N 1
ATOM 2464 C CA . TRP A 1 319 ? 25.229 36.476 26.823 1.00 95.56 319 TRP A CA 1
ATOM 2465 C C . TRP A 1 319 ? 25.699 37.898 26.507 1.00 95.56 319 TRP A C 1
ATOM 2467 O O . TRP A 1 319 ? 26.705 38.053 25.811 1.00 95.56 319 TRP A O 1
ATOM 2477 N N . SER A 1 320 ? 25.007 38.936 26.984 1.00 95.75 320 SER A N 1
ATOM 2478 C CA . SER A 1 320 ? 25.366 40.324 26.682 1.00 95.75 320 SER A CA 1
ATOM 2479 C C . SER A 1 320 ? 26.746 40.687 27.231 1.00 95.75 320 SER A C 1
ATOM 2481 O O . SER A 1 320 ? 27.523 41.312 26.518 1.00 95.75 320 SER A O 1
ATOM 2483 N N . THR A 1 321 ? 27.098 40.219 28.432 1.00 93.38 321 THR A N 1
ATOM 2484 C CA . THR A 1 321 ? 28.382 40.492 29.103 1.00 93.38 321 THR A CA 1
ATOM 2485 C C . THR A 1 321 ? 29.570 39.870 28.370 1.00 93.38 321 THR A C 1
ATOM 2487 O O . THR A 1 321 ? 30.604 40.508 28.185 1.00 93.38 321 THR A O 1
ATOM 2490 N N . ILE A 1 322 ? 29.418 38.634 27.886 1.00 94.00 322 ILE A N 1
ATOM 2491 C CA . ILE A 1 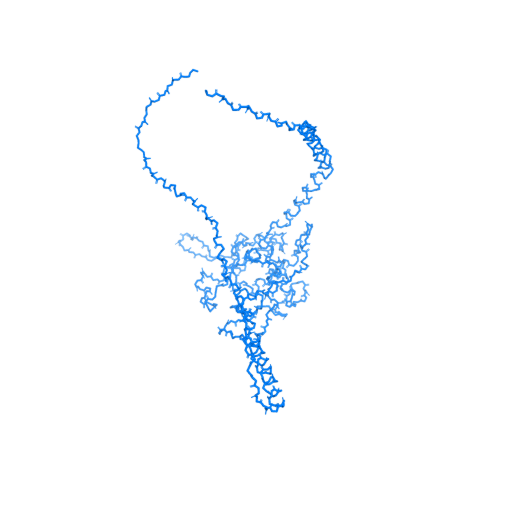322 ? 30.455 37.943 27.111 1.00 94.00 322 ILE A CA 1
ATOM 2492 C C . ILE A 1 322 ? 30.585 38.562 25.719 1.00 94.00 322 ILE A C 1
ATOM 2494 O O . ILE A 1 322 ? 31.698 38.697 25.215 1.00 94.00 322 ILE A O 1
ATOM 2498 N N . LYS A 1 323 ? 29.468 38.937 25.086 1.00 93.12 323 LYS A N 1
ATOM 2499 C CA . LYS A 1 323 ? 29.474 39.499 23.729 1.00 93.12 323 LYS A CA 1
ATOM 2500 C C . LYS A 1 323 ? 29.933 40.956 23.671 1.00 93.12 323 LYS A C 1
ATOM 2502 O O . LYS A 1 323 ? 30.446 41.361 22.635 1.00 93.12 323 LYS A O 1
ATOM 2507 N N . SER A 1 324 ? 29.765 41.732 24.742 1.00 93.19 324 SER A N 1
ATOM 2508 C CA . SER A 1 324 ? 30.158 43.148 24.795 1.00 93.19 324 SER A CA 1
ATOM 2509 C C . SER A 1 324 ? 31.572 43.389 25.337 1.00 93.19 324 SER A C 1
ATOM 2511 O O . SER A 1 324 ? 32.055 44.523 25.293 1.00 93.19 324 SER A O 1
ATOM 2513 N N . ARG A 1 325 ? 32.259 42.352 25.838 1.00 94.38 325 ARG A N 1
ATOM 2514 C CA . ARG A 1 325 ? 33.599 42.498 26.423 1.00 94.38 325 ARG A CA 1
ATOM 2515 C C . ARG A 1 325 ? 34.617 42.984 25.385 1.00 94.38 325 ARG A C 1
ATOM 2517 O O . ARG A 1 325 ? 34.745 42.411 24.304 1.00 94.38 325 ARG A O 1
ATOM 2524 N N . LYS A 1 326 ? 35.396 44.003 25.747 1.00 91.19 326 LYS A N 1
ATOM 2525 C CA . LYS A 1 326 ? 36.557 44.463 24.974 1.00 91.19 326 LYS A CA 1
ATOM 2526 C C . LYS A 1 326 ? 37.806 43.826 25.566 1.00 91.19 326 LYS A C 1
ATOM 2528 O O . LYS A 1 326 ? 38.074 43.992 26.752 1.00 91.19 326 LYS A O 1
ATOM 2533 N N . ILE A 1 327 ? 38.547 43.078 24.757 1.00 90.50 327 ILE A N 1
ATOM 2534 C CA . ILE A 1 327 ? 39.772 42.403 25.191 1.00 90.50 327 ILE A CA 1
ATOM 2535 C C . ILE A 1 327 ? 40.952 43.170 24.609 1.00 90.50 327 ILE A C 1
ATOM 2537 O O . ILE A 1 327 ? 41.052 43.325 23.395 1.00 90.50 327 ILE A O 1
ATOM 2541 N N . LEU A 1 328 ? 41.838 43.644 25.482 1.00 87.31 328 LEU A N 1
ATOM 2542 C CA . LEU A 1 328 ? 43.127 44.201 25.094 1.00 87.31 328 LEU A CA 1
ATOM 2543 C C . LEU A 1 328 ? 44.179 43.122 25.309 1.00 87.31 328 LEU A C 1
ATOM 2545 O O . LEU A 1 328 ? 44.436 42.714 26.441 1.00 87.31 328 LEU A O 1
ATOM 2549 N N . PHE A 1 329 ? 44.774 42.656 24.220 1.00 86.19 329 PHE A N 1
ATOM 2550 C CA . PHE A 1 329 ? 45.923 41.773 24.307 1.00 86.19 329 PHE A CA 1
ATOM 2551 C C . PHE A 1 329 ? 47.160 42.616 24.627 1.00 86.19 329 PHE A C 1
ATOM 2553 O O . PHE A 1 329 ? 47.550 43.475 23.839 1.00 86.19 329 PHE A O 1
ATOM 2560 N N . ARG A 1 330 ? 47.743 42.407 25.810 1.00 82.25 330 ARG A N 1
ATOM 2561 C CA . ARG A 1 330 ? 49.038 42.983 26.180 1.00 82.25 330 ARG A CA 1
ATOM 2562 C C . ARG A 1 330 ? 50.095 41.899 26.067 1.00 82.25 330 ARG A C 1
ATOM 2564 O O . ARG A 1 330 ? 50.030 40.906 26.787 1.00 82.25 330 ARG A O 1
ATOM 2571 N N . GLU A 1 331 ? 51.069 42.116 25.196 1.00 82.50 331 GLU A N 1
ATOM 2572 C CA . GLU A 1 331 ? 52.285 41.312 25.188 1.00 82.50 331 GLU A CA 1
ATOM 2573 C C . GLU A 1 331 ? 53.063 41.588 26.480 1.00 82.50 331 GLU A C 1
ATOM 2575 O O . GLU A 1 331 ? 53.257 42.742 26.872 1.00 82.50 331 GLU A O 1
ATOM 2580 N N . THR A 1 332 ? 53.471 40.536 27.189 1.00 77.75 332 THR A N 1
ATOM 2581 C CA . THR A 1 332 ? 54.337 40.691 28.358 1.00 77.75 332 THR A CA 1
ATOM 2582 C C . THR A 1 332 ? 55.742 41.081 27.893 1.00 77.75 332 THR A C 1
ATOM 2584 O O . THR A 1 332 ? 56.262 40.483 26.946 1.00 77.75 332 THR A O 1
ATOM 2587 N N . PRO A 1 333 ? 56.398 42.070 28.529 1.00 74.81 333 PRO A N 1
ATOM 2588 C CA . PRO A 1 333 ? 57.776 42.389 28.191 1.00 74.81 333 PRO A CA 1
ATOM 2589 C C . PRO A 1 333 ? 58.663 41.178 28.500 1.00 74.81 333 PRO A C 1
ATOM 2591 O O . PRO A 1 333 ? 58.575 40.584 29.577 1.00 74.81 333 PRO A O 1
ATOM 2594 N N . LYS A 1 334 ? 59.514 40.797 27.541 1.00 74.44 334 LYS A N 1
ATOM 2595 C CA . LYS A 1 334 ? 60.497 39.722 27.720 1.00 74.44 334 LYS A CA 1
ATOM 2596 C C . LYS A 1 334 ? 61.416 40.101 28.885 1.00 74.44 334 LYS A C 1
ATOM 2598 O O . LYS A 1 334 ? 62.088 41.128 28.820 1.00 74.44 334 LYS A O 1
ATOM 2603 N N . LEU A 1 335 ? 61.430 39.292 29.946 1.00 72.69 335 LEU A N 1
ATOM 2604 C CA . LEU A 1 335 ? 62.370 39.468 31.055 1.00 72.69 335 LEU A CA 1
ATOM 2605 C C . LEU A 1 335 ? 63.807 39.431 30.504 1.00 72.69 335 LEU A C 1
ATOM 2607 O O . LEU A 1 335 ? 64.111 38.547 29.695 1.00 72.69 335 LEU A O 1
ATOM 2611 N N . PRO A 1 336 ? 64.694 40.358 30.907 1.00 75.81 336 PRO A N 1
ATOM 2612 C CA . PRO A 1 336 ? 66.096 40.279 30.523 1.00 75.81 336 PRO A CA 1
ATOM 2613 C C . PRO A 1 336 ? 66.706 38.975 31.067 1.00 75.81 336 PRO A C 1
ATOM 2615 O O . PRO A 1 336 ? 66.309 38.518 32.145 1.00 75.81 336 PRO A O 1
ATOM 2618 N N . PRO A 1 337 ? 67.659 38.353 30.348 1.00 72.31 337 PRO A N 1
ATOM 2619 C CA . PRO A 1 337 ? 68.281 37.116 30.800 1.00 72.31 337 PRO A CA 1
ATOM 2620 C C . PRO A 1 337 ? 68.947 37.336 32.161 1.00 72.31 337 PRO A C 1
ATOM 2622 O O . PRO A 1 337 ? 69.689 38.301 32.358 1.00 72.31 337 PRO A O 1
ATOM 2625 N N . LYS A 1 338 ? 68.667 36.437 33.110 1.00 67.38 338 LYS A N 1
ATOM 2626 C CA . LYS A 1 338 ? 69.300 36.416 34.431 1.00 67.38 338 LYS A CA 1
ATOM 2627 C C . LYS A 1 338 ? 70.813 36.273 34.224 1.00 67.38 338 LYS A C 1
ATOM 2629 O O . LYS A 1 338 ? 71.253 35.235 33.740 1.00 67.38 338 LYS A O 1
ATOM 2634 N N . LYS A 1 339 ? 71.594 37.315 34.537 1.00 65.19 339 LYS A N 1
ATOM 2635 C CA . LYS A 1 339 ? 73.060 37.209 34.576 1.00 65.19 339 LYS A CA 1
ATOM 2636 C C . LYS A 1 339 ? 73.415 36.219 35.691 1.00 65.19 339 LYS A C 1
ATOM 2638 O O . LYS A 1 339 ? 72.980 36.415 36.825 1.00 65.19 339 LYS A O 1
ATOM 2643 N N . SER A 1 340 ? 74.079 35.131 35.306 1.00 62.00 340 SER A N 1
ATOM 2644 C CA . SER A 1 340 ? 74.624 34.084 36.178 1.00 62.00 340 SER A CA 1
ATOM 2645 C C . SER A 1 340 ? 75.767 34.601 37.029 1.00 62.00 340 SER A C 1
ATOM 2647 O O . SER A 1 340 ? 76.582 35.355 36.445 1.00 62.00 340 SER A O 1
#

Secondary structure (DSSP, 8-state):
----------------------PPPP----PPP------------------HHHHHHHHHHHHHHHHHHHHHHHHHS---GGG---PPP----TT-STT----HHHHHHHHHHIIIIITTT---TT-BHHHHBTTTB-HHHHHHHHHHSEEEE---TTS--EEEE--TTSBPPPSSSSHHHHHHHTTT--PPPSTTTTTSSTTHHHHHHHHHH---PPPTT-PPPTT-EE-TT-SSTTTEESS-----TTSS--TT-----HHHHHHHHHHHHHHHH-TTHHHHHHHHHHHHHHS-HHHIIIIIHHHHHHHHHHHHHHTHHHHH-----PPPPPPPP---

Nearest PDB structures (foldseek):
  8ugj-assembly1_3Q  TM=8.698E-01  e=6.364E-33  Sus scrofa
  4d6u-assembly1_D  TM=8.683E-01  e=3.391E-33  Bos taurus
  7o3c-assembly1_D  TM=8.660E-01  e=3.391E-33  Mus musculus
  1bcc-assembly1_D  TM=8.747E-01  e=8.972E-33  Gallus gallus
  8bel-assembly1_E  TM=8.822E-01  e=5.529E-31  Arabidopsis thaliana

Sequence (340 aa):
MAVILNTLHARTATRLSLRTFRLPGPCKVTRPNALRSLNTNTTATGSSQSSRWRQILYTTGAVAGVGAIGLYYALDQSVKASDLELHPPAYPWSHNGFIKGFDHQSIRRGYEVYKQVCAACHGMKYVSYRELVGVSHTEAEAKQEASEIQVLDGPDDTGKMFLRPGKLFDRFPSPYPNEEAARAANNGALPPDLSVIVLARHGGEDYIFSLLTGYMEAPAGVVLADGMHFNPYFVSGSGAIGMAQALFSEMIDYEDGTPATQSQLAKDVVTFLSWAAQPEYDTRKKASIDVSSVVPTRWVLLIMIPMLALLTFWKRHLWSTIKSRKILFRETPKLPPKKS